Protein AF-0000000073250656 (afdb_homodimer)

Foldseek 3Di:
DDLVQQQVLLVVLVVQLQCQFLVCLVVVNLLSNQVQADQQAWEDEPDCVQGVRDIDGSVVVSVVSNLQSVFWTFNDKAWDDKDADSPQQKIKTKIKTWIAGNRDIDIWIKMKIFHADNSSRHTRYIYIYTDPVVVVVRVVVSVVVVVVVD/DDLVQQQVLLVVLVVQLQCQFLVCLVVVNLLSNQVQADQQAWEDEPPCVLPNGDIDGSVVVSVVSNLVSVFWTFNDKAWDDKDADSPQQKIKTKIKTWIAGNRDIDIWIKMKIFHADNSSRHTRYIYIYTDPVVVVVRVVVSVVVVVVVD

Secondary structure (DSSP, 8-state):
--HHHHHHHHHHHHHHHHHHHHHHHHHT-GGGGGTTEEEEEEEEEESTTTS-S-EEEHHHHHHHHHHHHHHEEEEEEEEEEEEEETTTTEEEEEEEEEEEETTEEEEEEEEEEEEE-TTSSSEEEEEEEE-HHHHHHHHHHHHHHHHH--/--HHHHHHHHHHHHHHHHHHHHHHHHHT-GGGGGTTEEEEEEEEEESTTTS-S-EEEHHHHHHHHHHHHHHEEEEEEEEEEEEEETTTTEEEEEEEEEEEETTEEEEEEEEEEEEE-TTSSSEEEEEEEE-HHHHHHHHHHHHHHHHH--

Nearest PDB structures (foldseek):
  7f0z-assembly1_A  TM=8.375E-01  e=1.179E-09  Aspergillus novofumigatus
  7f11-assembly1_B  TM=8.498E-01  e=2.223E-09  Aspergillus novofumigatus
  7f0y-assembly1_B  TM=7.720E-01  e=9.743E-10  Aspergillus novofumigatus
  7f14-assembly1_B  TM=7.641E-01  e=2.524E-09  Diaporthe longicolla
  7f0o-assembly1_A  TM=7.990E-01  e=5.074E-09  Aspergillus novofumigatus

Radius of gyration: 19.88 Å; Cα contacts (8 Å, |Δi|>4): 618; chains: 2; bounding box: 55×48×36 Å

Organism: Gibberella zeae (strain ATCC MYA-4620 / CBS 123657 / FGSC 9075 / NRRL 31084 / PH-1) (NCBI:txid229533)

Solvent-accessible surface area (backbone atoms only — not comparable to full-atom values): 15022 Å² total; per-residue (Å²): 131,57,69,67,54,28,42,52,28,36,51,52,34,50,54,49,46,60,45,15,47,22,48,14,47,78,65,71,34,55,70,42,62,50,68,37,44,40,91,78,17,36,32,32,39,32,40,49,86,82,32,72,60,49,71,35,42,56,66,61,47,38,55,57,48,42,59,48,51,75,49,28,43,36,70,37,62,46,74,76,44,78,35,54,9,62,90,78,32,28,34,32,37,32,30,45,27,39,35,36,45,83,86,41,80,48,73,48,50,38,36,39,41,38,32,39,42,94,62,18,64,30,30,44,35,38,39,35,40,44,40,47,50,64,49,50,52,51,50,50,53,52,51,52,50,55,55,66,74,92,130,55,69,67,54,28,41,53,27,36,50,52,33,50,53,49,44,58,44,16,47,22,49,14,47,77,66,71,34,54,70,41,64,50,68,40,43,41,91,77,17,36,34,32,42,34,42,48,85,83,38,68,59,51,71,37,43,56,66,60,47,38,56,55,47,41,61,48,51,76,48,28,43,35,72,37,61,47,76,77,46,79,35,54,8,63,91,78,31,30,34,33,38,33,28,45,28,40,32,35,46,80,86,41,78,48,74,47,50,40,35,40,41,38,32,39,44,92,61,17,64,28,30,43,35,39,40,34,39,44,40,45,50,64,50,50,53,52,52,49,52,52,51,52,49,55,55,65,75,92

Structure (mmCIF, N/CA/C/O backbone):
data_AF-0000000073250656-model_v1
#
loop_
_entity.id
_entity.type
_entity.pdbx_description
1 polymer 'Chromosome 4, complete genome'
#
loop_
_atom_site.group_PDB
_atom_site.id
_atom_site.type_symbol
_atom_site.label_atom_id
_atom_site.label_alt_id
_atom_site.label_comp_id
_atom_site.label_asym_id
_atom_site.label_entity_id
_atom_site.label_seq_id
_atom_site.pdbx_PDB_ins_code
_atom_site.Cartn_x
_atom_site.Cartn_y
_atom_site.Cartn_z
_atom_site.occupancy
_atom_site.B_iso_or_equiv
_atom_site.auth_seq_id
_atom_site.auth_comp_id
_atom_site.auth_asym_id
_atom_site.auth_atom_id
_atom_site.pdbx_PDB_model_num
ATOM 1 N N . MET A 1 1 ? 26.688 13.602 -1.074 1 53.44 1 MET A N 1
ATOM 2 C CA . MET A 1 1 ? 26.141 13.195 0.217 1 53.44 1 MET A CA 1
ATOM 3 C C . MET A 1 1 ? 26.188 11.672 0.367 1 53.44 1 MET A C 1
ATOM 5 O O . MET A 1 1 ? 25.953 10.945 -0.598 1 53.44 1 MET A O 1
ATOM 9 N N . SER A 1 2 ? 26.672 11.172 1.43 1 69.06 2 SER A N 1
ATOM 10 C CA . SER A 1 2 ? 26.875 9.734 1.601 1 69.06 2 SER A CA 1
ATOM 11 C C . SER A 1 2 ? 25.547 8.984 1.609 1 69.06 2 SER A C 1
ATOM 13 O O . SER A 1 2 ? 24.5 9.562 1.89 1 69.06 2 SER A O 1
ATOM 15 N N . SER A 1 3 ? 25.547 7.844 1.072 1 71.62 3 SER A N 1
ATOM 16 C CA . SER A 1 3 ? 24.359 6.984 1.049 1 71.62 3 SER A CA 1
ATOM 17 C C . SER A 1 3 ? 23.75 6.848 2.438 1 71.62 3 SER A C 1
ATOM 19 O O . SER A 1 3 ? 22.531 6.781 2.578 1 71.62 3 SER A O 1
ATOM 21 N N . ILE A 1 4 ? 24.562 6.855 3.432 1 71 4 ILE A N 1
ATOM 22 C CA . ILE A 1 4 ? 24.078 6.715 4.801 1 71 4 ILE A CA 1
ATOM 23 C C . ILE A 1 4 ? 23.281 7.953 5.195 1 71 4 ILE A C 1
ATOM 25 O O . ILE A 1 4 ? 22.234 7.84 5.828 1 71 4 ILE A O 1
ATOM 29 N N . ASN A 1 5 ? 23.75 9.039 4.707 1 89.94 5 ASN A N 1
ATOM 30 C CA . ASN A 1 5 ? 23.047 10.281 5.023 1 89.94 5 ASN A CA 1
ATOM 31 C C . ASN A 1 5 ? 21.703 10.359 4.312 1 89.94 5 ASN A C 1
ATOM 33 O O . ASN A 1 5 ? 20.703 10.781 4.902 1 89.94 5 ASN A O 1
ATOM 37 N N . THR A 1 6 ? 21.703 9.75 3.207 1 94.88 6 THR A N 1
ATOM 38 C CA . THR A 1 6 ? 20.469 9.812 2.438 1 94.88 6 THR A CA 1
ATOM 39 C C . THR A 1 6 ? 19.422 8.891 3.043 1 94.88 6 THR A C 1
ATOM 41 O O . THR A 1 6 ? 18.25 9.266 3.152 1 94.88 6 THR A O 1
ATOM 44 N N . LYS A 1 7 ? 19.844 7.703 3.475 1 96.62 7 LYS A N 1
ATOM 45 C CA . LYS A 1 7 ? 18.922 6.77 4.105 1 96.62 7 LYS A CA 1
ATOM 46 C C . LYS A 1 7 ? 18.328 7.363 5.379 1 96.62 7 LYS A C 1
ATOM 48 O O . LYS A 1 7 ? 17.109 7.277 5.602 1 96.62 7 LYS A O 1
ATOM 53 N N . GLN A 1 8 ? 19.125 7.93 6.195 1 97.75 8 GLN A N 1
ATOM 54 C CA . GLN A 1 8 ? 18.672 8.539 7.438 1 97.75 8 GLN A CA 1
ATOM 55 C C . GLN A 1 8 ? 17.719 9.703 7.164 1 97.75 8 GLN A C 1
ATOM 57 O O . GLN A 1 8 ? 16.734 9.875 7.871 1 97.75 8 GLN A O 1
ATOM 62 N N . ASN A 1 9 ? 18.094 10.484 6.176 1 98.44 9 ASN A N 1
ATOM 63 C CA . ASN A 1 9 ? 17.219 11.594 5.801 1 98.44 9 ASN A CA 1
ATOM 64 C C . ASN A 1 9 ? 15.852 11.102 5.336 1 98.44 9 ASN A C 1
ATOM 66 O O . ASN A 1 9 ? 14.82 11.633 5.75 1 98.44 9 ASN A O 1
ATOM 70 N N . ILE A 1 10 ? 15.836 10.07 4.484 1 98.75 10 ILE A N 1
ATOM 71 C CA . ILE A 1 10 ? 14.586 9.523 3.961 1 98.75 10 ILE A CA 1
ATOM 72 C C . ILE A 1 10 ? 13.75 8.969 5.109 1 98.75 10 ILE A C 1
ATOM 74 O O . ILE A 1 10 ? 12.539 9.203 5.172 1 98.75 10 ILE A O 1
ATOM 78 N N . GLU A 1 11 ? 14.406 8.273 5.996 1 98.69 11 GLU A N 1
ATOM 79 C CA . GLU A 1 11 ? 13.688 7.707 7.133 1 98.69 11 GLU A CA 1
ATOM 80 C C . GLU A 1 11 ? 13.07 8.805 7.996 1 98.69 11 GLU A C 1
ATOM 82 O O . GLU A 1 11 ? 11.891 8.742 8.336 1 98.69 11 GLU A O 1
ATOM 87 N N . ALA A 1 12 ? 13.844 9.797 8.344 1 98.75 12 ALA A N 1
ATOM 88 C CA . ALA A 1 12 ? 13.375 10.898 9.18 1 98.75 12 ALA A CA 1
ATOM 89 C C . ALA A 1 12 ? 12.242 11.664 8.5 1 98.75 12 ALA A C 1
ATOM 91 O O . ALA A 1 12 ? 11.242 12.008 9.141 1 98.75 12 ALA A O 1
ATOM 92 N N . THR A 1 13 ? 12.367 11.977 7.211 1 98.88 13 THR A N 1
ATOM 93 C CA . THR A 1 13 ? 11.352 12.703 6.457 1 98.88 13 THR A CA 1
ATOM 94 C C . THR A 1 13 ? 10.062 11.883 6.367 1 98.88 13 THR A C 1
ATOM 96 O O . THR A 1 13 ? 8.969 12.43 6.504 1 98.88 13 THR A O 1
ATOM 99 N N . THR A 1 14 ? 10.172 10.547 6.141 1 98.88 14 THR A N 1
ATOM 100 C CA . THR A 1 14 ? 9.008 9.672 6.082 1 98.88 14 THR A CA 1
ATOM 101 C C . THR A 1 14 ? 8.25 9.688 7.406 1 98.88 14 THR A C 1
ATOM 103 O O . THR A 1 14 ? 7.031 9.891 7.43 1 98.88 14 THR A O 1
ATOM 106 N N . LYS A 1 15 ? 8.992 9.5 8.477 1 98.81 15 LYS A N 1
ATOM 107 C CA . LYS A 1 15 ? 8.359 9.477 9.789 1 98.81 15 LYS A CA 1
ATOM 108 C C . LYS A 1 15 ? 7.75 10.828 10.133 1 98.81 15 LYS A C 1
ATOM 110 O O . LYS A 1 15 ? 6.672 10.898 10.727 1 98.81 15 LYS A O 1
ATOM 115 N N . GLY A 1 16 ? 8.453 11.891 9.742 1 98.81 16 GLY A N 1
ATOM 116 C CA . GLY A 1 16 ? 7.914 13.227 9.914 1 98.81 16 GLY A CA 1
ATOM 117 C C . GLY A 1 16 ? 6.613 13.438 9.164 1 98.81 16 GLY A C 1
ATOM 118 O O . GLY A 1 16 ? 5.684 14.062 9.688 1 98.81 16 GLY A O 1
ATOM 119 N N . TYR A 1 17 ? 6.531 12.977 7.965 1 98.81 17 TYR A N 1
ATOM 120 C CA . TYR A 1 17 ? 5.328 13.102 7.152 1 98.81 17 TYR A CA 1
ATOM 121 C C . TYR A 1 17 ? 4.164 12.344 7.781 1 98.81 17 TYR A C 1
ATOM 123 O O . TYR A 1 17 ? 3.07 12.891 7.93 1 98.81 17 TYR A O 1
ATOM 131 N N . VAL A 1 18 ? 4.402 11.117 8.18 1 98.69 18 VAL A N 1
ATOM 132 C CA . VAL A 1 18 ? 3.342 10.297 8.75 1 98.69 18 VAL A CA 1
ATOM 133 C C . VAL A 1 18 ? 2.812 10.953 10.023 1 98.69 18 VAL A C 1
ATOM 135 O O . VAL A 1 18 ? 1.604 10.969 10.266 1 98.69 18 VAL A O 1
ATOM 138 N N . SER A 1 19 ? 3.693 11.555 10.82 1 98.38 19 SER A N 1
ATOM 139 C CA . SER A 1 19 ? 3.27 12.156 12.078 1 98.38 19 SER A CA 1
ATOM 140 C C . SER A 1 19 ? 2.596 13.508 11.844 1 98.38 19 SER A C 1
ATOM 142 O O . SER A 1 19 ? 1.956 14.047 12.742 1 98.38 19 SER A O 1
ATOM 144 N N . SER A 1 20 ? 2.775 14.07 10.656 1 98.56 20 SER A N 1
ATOM 145 C CA . SER A 1 20 ? 2.287 15.422 10.383 1 98.56 20 SER A CA 1
ATOM 146 C C . SER A 1 20 ? 0.771 15.5 10.531 1 98.56 20 SER A C 1
ATOM 148 O O . SER A 1 20 ? 0.232 16.531 10.93 1 98.56 20 SER A O 1
ATOM 150 N N . PHE A 1 21 ? 0.083 14.469 10.219 1 98 21 PHE A N 1
ATOM 151 C CA . PHE A 1 21 ? -1.373 14.461 10.273 1 98 21 PHE A CA 1
ATOM 152 C C . PHE A 1 21 ? -1.858 14.617 11.711 1 98 21 PHE A C 1
ATOM 154 O O . PHE A 1 21 ? -2.771 15.398 11.984 1 98 21 PHE A O 1
ATOM 161 N N . ALA A 1 22 ? -1.268 13.82 12.578 1 98.06 22 ALA A N 1
ATOM 162 C CA . ALA A 1 22 ? -1.63 13.93 13.984 1 98.06 22 ALA A CA 1
ATOM 163 C C . ALA A 1 22 ? -1.22 15.289 14.555 1 98.06 22 ALA A C 1
ATOM 165 O O . ALA A 1 22 ? -1.947 15.875 15.359 1 98.06 22 ALA A O 1
ATOM 166 N N . ASP A 1 23 ? -0.053 15.766 14.18 1 98.38 23 ASP A N 1
ATOM 167 C CA . ASP A 1 23 ? 0.409 17.078 14.625 1 98.38 23 ASP A CA 1
ATOM 168 C C . ASP A 1 23 ? -0.553 18.172 14.18 1 98.38 23 ASP A C 1
ATOM 170 O O . ASP A 1 23 ? -0.854 19.094 14.953 1 98.38 23 ASP A O 1
ATOM 174 N N . ALA A 1 24 ? -0.95 18.125 12.93 1 98.19 24 ALA A N 1
ATOM 175 C CA . ALA A 1 24 ? -1.873 19.125 12.398 1 98.19 24 ALA A CA 1
ATOM 176 C C . ALA A 1 24 ? -3.152 19.188 13.227 1 98.19 24 ALA A C 1
ATOM 178 O O . ALA A 1 24 ? -3.658 20.266 13.523 1 98.19 24 ALA A O 1
ATOM 179 N N . LYS A 1 25 ? -3.682 18.047 13.531 1 96.94 25 LYS A N 1
ATOM 180 C CA . LYS A 1 25 ? -4.875 18 14.375 1 96.94 25 LYS A CA 1
ATOM 181 C C . LYS A 1 25 ? -4.594 18.562 15.758 1 96.94 25 LYS A C 1
ATOM 183 O O . LYS A 1 25 ? -5.34 19.422 16.25 1 96.94 25 LYS A O 1
ATOM 188 N N . ALA A 1 26 ? -3.551 18.125 16.438 1 97.38 26 ALA A N 1
ATOM 189 C CA . ALA A 1 26 ? -3.203 18.516 17.797 1 97.38 26 ALA A CA 1
ATOM 190 C C . ALA A 1 26 ? -2.992 20.031 17.891 1 97.38 26 ALA A C 1
ATOM 192 O O . ALA A 1 26 ? -3.373 20.656 18.891 1 97.38 26 ALA A O 1
ATOM 193 N N . GLU A 1 27 ? -2.469 20.609 16.844 1 97.69 27 GLU A N 1
ATOM 194 C CA . GLU A 1 27 ? -2.139 22.031 16.859 1 97.69 27 GLU A CA 1
ATOM 195 C C . GLU A 1 27 ? -3.209 22.844 16.141 1 97.69 27 GLU A C 1
ATOM 197 O O . GLU A 1 27 ? -3.121 24.078 16.078 1 97.69 27 GLU A O 1
ATOM 202 N N . ASN A 1 28 ? -4.152 22.172 15.586 1 95.75 28 ASN A N 1
ATOM 203 C CA . ASN A 1 28 ? -5.168 22.812 14.766 1 95.75 28 ASN A CA 1
ATOM 204 C C . ASN A 1 28 ? -4.543 23.703 13.68 1 95.75 28 ASN A C 1
ATOM 206 O O . ASN A 1 28 ? -4.902 24.859 13.547 1 95.75 28 ASN A O 1
ATOM 210 N N . ASN A 1 29 ? -3.574 23.172 13.023 1 97.81 29 ASN A N 1
ATOM 211 C CA . ASN A 1 29 ? -2.805 23.859 11.992 1 97.81 29 ASN A CA 1
ATOM 212 C C . ASN A 1 29 ? -2.678 23.016 10.734 1 97.81 29 ASN A C 1
ATOM 214 O O . ASN A 1 29 ? -1.744 22.219 10.602 1 97.81 29 ASN A O 1
ATOM 218 N N . PRO A 1 30 ? -3.557 23.219 9.758 1 97.12 30 PRO A N 1
ATOM 219 C CA . PRO A 1 30 ? -3.584 22.375 8.562 1 97.12 30 PRO A CA 1
ATOM 220 C C . PRO A 1 30 ? -2.32 22.5 7.719 1 97.12 30 PRO A C 1
ATOM 222 O O . PRO A 1 30 ? -2.025 21.625 6.898 1 97.12 30 PRO A O 1
ATOM 225 N N . GLN A 1 31 ? -1.522 23.516 7.84 1 97.44 31 GLN A N 1
ATOM 226 C CA . GLN A 1 31 ? -0.316 23.703 7.043 1 97.44 31 GLN A CA 1
ATOM 227 C C . GLN A 1 31 ? 0.727 22.641 7.348 1 97.44 31 GLN A C 1
ATOM 229 O O . GLN A 1 31 ? 1.609 22.375 6.531 1 97.44 31 GLN A O 1
ATOM 234 N N . LEU A 1 32 ? 0.664 22 8.477 1 98.44 32 LEU A N 1
ATOM 235 C CA . LEU A 1 32 ? 1.661 21.047 8.93 1 98.44 32 LEU A CA 1
ATOM 236 C C . LEU A 1 32 ? 1.638 19.781 8.062 1 98.44 32 LEU A C 1
ATOM 238 O O . LEU A 1 32 ? 2.629 19.047 8 1 98.44 32 LEU A O 1
ATOM 242 N N . VAL A 1 33 ? 0.539 19.516 7.352 1 97.5 33 VAL A N 1
ATOM 243 C CA . VAL A 1 33 ? 0.432 18.297 6.574 1 97.5 33 VAL A CA 1
ATOM 244 C C . VAL A 1 33 ? 1.417 18.328 5.406 1 97.5 33 VAL A C 1
ATOM 246 O O . VAL A 1 33 ? 1.732 17.297 4.816 1 97.5 33 VAL A O 1
ATOM 249 N N . ASN A 1 34 ? 1.882 19.547 5.062 1 98.25 34 ASN A N 1
ATOM 250 C CA . ASN A 1 34 ? 2.801 19.719 3.943 1 98.25 34 ASN A CA 1
ATOM 251 C C . ASN A 1 34 ? 4.219 20.016 4.422 1 98.25 34 ASN A C 1
ATOM 253 O O . ASN A 1 34 ? 5.082 20.375 3.623 1 98.25 34 ASN A O 1
ATOM 257 N N . ARG A 1 35 ? 4.523 19.859 5.625 1 98.62 35 ARG A N 1
ATOM 258 C CA . ARG A 1 35 ? 5.789 20.297 6.199 1 98.62 35 ARG A CA 1
ATOM 259 C C . ARG A 1 35 ? 6.965 19.547 5.582 1 98.62 35 ARG A C 1
ATOM 261 O O . ARG A 1 35 ? 8.07 20.078 5.496 1 98.62 35 ARG A O 1
ATOM 268 N N . ASN A 1 36 ? 6.738 18.391 5.125 1 98.88 36 ASN A N 1
ATOM 269 C CA . ASN A 1 36 ? 7.84 17.578 4.621 1 98.88 36 ASN A CA 1
ATOM 270 C C . ASN A 1 36 ? 7.824 17.5 3.098 1 98.88 36 ASN A C 1
ATOM 272 O O . ASN A 1 36 ? 8.602 16.75 2.502 1 98.88 36 ASN A O 1
ATOM 276 N N . THR A 1 37 ? 6.969 18.25 2.461 1 98.81 37 THR A N 1
ATOM 277 C CA . THR A 1 37 ? 6.859 18.203 1.006 1 98.81 37 THR A CA 1
ATOM 278 C C . THR A 1 37 ? 7.621 19.359 0.37 1 98.81 37 THR A C 1
ATOM 280 O O . THR A 1 37 ? 7.797 20.422 0.99 1 98.81 37 THR A O 1
ATOM 283 N N . SER A 1 38 ? 8.188 19.125 -0.811 1 98.69 38 SER A N 1
ATOM 284 C CA . SER A 1 38 ? 8.688 20.234 -1.624 1 98.69 38 SER A CA 1
ATOM 285 C C . SER A 1 38 ? 7.543 21.094 -2.154 1 98.69 38 SER A C 1
ATOM 287 O O . SER A 1 38 ? 6.395 20.641 -2.201 1 98.69 38 SER A O 1
ATOM 289 N N . PRO A 1 39 ? 7.812 22.312 -2.592 1 97.69 39 PRO A N 1
ATOM 290 C CA . PRO A 1 39 ? 6.758 23.188 -3.109 1 97.69 39 PRO A CA 1
ATOM 291 C C . PRO A 1 39 ? 6.055 22.609 -4.336 1 97.69 39 PRO A C 1
ATOM 293 O O . PRO A 1 39 ? 4.883 22.906 -4.578 1 97.69 39 PRO A O 1
ATOM 296 N N . GLU A 1 40 ? 6.723 21.734 -5.055 1 96.31 40 GLU A N 1
ATOM 297 C CA . GLU A 1 40 ? 6.176 21.219 -6.309 1 96.31 40 GLU A CA 1
ATOM 298 C C . GLU A 1 40 ? 5.598 19.812 -6.125 1 96.31 40 GLU A C 1
ATOM 300 O O . GLU A 1 40 ? 5.262 19.141 -7.102 1 96.31 40 GLU A O 1
ATOM 305 N N . CYS A 1 41 ? 5.551 19.422 -4.934 1 98.19 41 CYS A N 1
ATOM 306 C CA . CYS A 1 41 ? 5.102 18.062 -4.664 1 98.19 41 CYS A CA 1
ATOM 307 C C . CYS A 1 41 ? 3.689 17.844 -5.188 1 98.19 41 CYS A C 1
ATOM 309 O O . CYS A 1 41 ? 2.814 18.688 -5.008 1 98.19 41 CYS A O 1
ATOM 311 N N . LEU A 1 42 ? 3.496 16.656 -5.848 1 96.5 42 LEU A N 1
ATOM 312 C CA . LEU A 1 42 ? 2.18 16.219 -6.293 1 96.5 42 LEU A CA 1
ATOM 313 C C . LEU A 1 42 ? 1.761 14.945 -5.566 1 96.5 42 LEU A C 1
ATOM 315 O O . LEU A 1 42 ? 2.59 14.07 -5.312 1 96.5 42 LEU A O 1
ATOM 319 N N . ARG A 1 43 ? 0.498 14.906 -5.277 1 95.56 43 ARG A N 1
ATOM 320 C CA . ARG A 1 43 ? -0.08 13.781 -4.551 1 95.56 43 ARG A CA 1
ATOM 321 C C . ARG A 1 43 ? -1.195 13.125 -5.359 1 95.56 43 ARG A C 1
ATOM 323 O O . ARG A 1 43 ? -1.991 13.812 -6 1 95.56 43 ARG A O 1
ATOM 330 N N . SER A 1 44 ? -1.176 11.867 -5.387 1 92.75 44 SER A N 1
ATOM 331 C CA . SER A 1 44 ? -2.285 11.094 -5.938 1 92.75 44 SER A CA 1
ATOM 332 C C . SER A 1 44 ? -2.801 10.07 -4.934 1 92.75 44 SER A C 1
ATOM 334 O O . SER A 1 44 ? -2.107 9.734 -3.971 1 92.75 44 SER A O 1
ATOM 336 N N . MET A 1 45 ? -4.062 9.695 -5.145 1 91 45 MET A N 1
ATOM 337 C CA . MET A 1 45 ? -4.691 8.758 -4.215 1 91 45 MET A CA 1
ATOM 338 C C . MET A 1 45 ? -5.07 7.461 -4.922 1 91 45 MET A C 1
ATOM 340 O O . MET A 1 45 ? -5.5 7.477 -6.078 1 91 45 MET A O 1
ATOM 344 N N . LEU A 1 46 ? -4.863 6.43 -4.184 1 91.06 46 LEU A N 1
ATOM 345 C CA . LEU A 1 46 ? -5.398 5.117 -4.531 1 91.06 46 LEU A CA 1
ATOM 346 C C . LEU A 1 46 ? -6.445 4.672 -3.518 1 91.06 46 LEU A C 1
ATOM 348 O O . LEU A 1 46 ? -6.379 5.047 -2.346 1 91.06 46 LEU A O 1
ATOM 352 N N . PRO A 1 47 ? -7.469 3.83 -3.943 1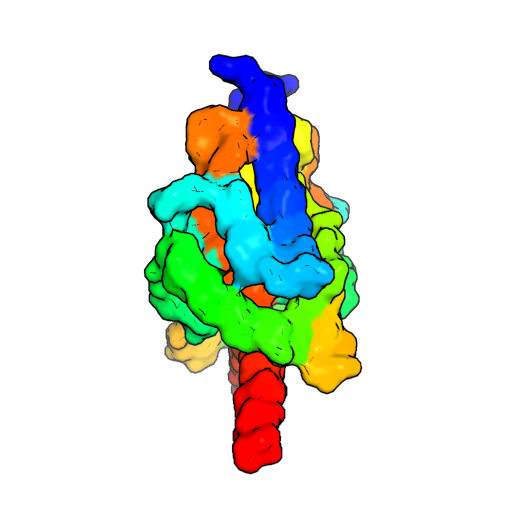 89.25 47 PRO A N 1
ATOM 353 C CA . PRO A 1 47 ? -7.672 3.318 -5.301 1 89.25 47 PRO A CA 1
ATOM 354 C C . PRO A 1 47 ? -8.18 4.391 -6.266 1 89.25 47 PRO A C 1
ATOM 356 O O . PRO A 1 47 ? -8.641 5.445 -5.832 1 89.25 47 PRO A O 1
ATOM 359 N N . SER A 1 48 ? -8.07 4.16 -7.496 1 79.31 48 SER A N 1
ATOM 360 C CA . SER A 1 48 ? -8.383 5.137 -8.539 1 79.31 48 SER A CA 1
ATOM 361 C C . SER A 1 48 ? -9.852 5.566 -8.469 1 79.31 48 SER A C 1
ATOM 363 O O . SER A 1 48 ? -10.195 6.672 -8.891 1 79.31 48 SER A O 1
ATOM 365 N N . ILE A 1 49 ? -10.711 4.75 -7.863 1 67.38 49 ILE A N 1
ATOM 366 C CA . ILE A 1 49 ? -12.125 5.066 -7.762 1 67.38 49 ILE A CA 1
ATOM 367 C C . ILE A 1 49 ? -12.328 6.227 -6.785 1 67.38 49 ILE A C 1
ATOM 369 O O . ILE A 1 49 ? -13.328 6.945 -6.867 1 67.38 49 ILE A O 1
ATOM 373 N N . LEU A 1 50 ? -11.641 6.316 -5.52 1 60.84 50 LEU A N 1
ATOM 374 C CA . LEU A 1 50 ? -11.773 7.383 -4.535 1 60.84 50 LEU A CA 1
ATOM 375 C C . LEU A 1 50 ? -11.172 8.68 -5.055 1 60.84 50 LEU A C 1
ATOM 377 O O . LEU A 1 50 ? -11.492 9.766 -4.559 1 60.84 50 LEU A O 1
ATOM 381 N N . GLY A 1 51 ? -10.297 8.695 -5.859 1 56.62 51 GLY A N 1
ATOM 382 C CA . GLY A 1 51 ? -9.633 9.906 -6.316 1 56.62 51 GLY A CA 1
ATOM 383 C C . GLY A 1 51 ? -9.219 9.844 -7.773 1 56.62 51 GLY A C 1
ATOM 384 O O . GLY A 1 51 ? -8.266 9.148 -8.125 1 56.62 51 GLY A O 1
ATOM 385 N N . GLY A 1 52 ? -9.961 9.422 -8.641 1 48.41 52 GLY A N 1
ATOM 386 C CA . GLY A 1 52 ? -9.883 9.312 -10.086 1 48.41 52 GLY A CA 1
ATOM 387 C C . GLY A 1 52 ? -8.484 9.516 -10.633 1 48.41 52 GLY A C 1
ATOM 388 O O . GLY A 1 52 ? -8.305 10.086 -11.711 1 48.41 52 GLY A O 1
ATOM 389 N N . GLY A 1 53 ? -7.543 9.266 -9.805 1 52.28 53 GLY A N 1
ATOM 390 C CA . GLY A 1 53 ? -6.309 9.5 -10.539 1 52.28 53 GLY A CA 1
ATOM 391 C C . GLY A 1 53 ? -5.812 10.93 -10.438 1 52.28 53 GLY A C 1
ATOM 392 O O . GLY A 1 53 ? -4.801 11.281 -11.047 1 52.28 53 GLY A O 1
ATOM 393 N N . GLY A 1 54 ? -6.637 11.711 -9.719 1 63.69 54 GLY A N 1
ATOM 394 C CA . GLY A 1 54 ? -6.215 13.094 -9.852 1 63.69 54 GLY A CA 1
ATOM 395 C C . GLY A 1 54 ? -5.016 13.438 -8.984 1 63.69 54 GLY A C 1
ATOM 396 O O . GLY A 1 54 ? -4.805 12.828 -7.938 1 63.69 54 GLY A O 1
ATOM 397 N N . THR A 1 55 ? -4.188 14.078 -9.508 1 85 55 THR A N 1
ATOM 398 C CA . THR A 1 55 ? -3 14.641 -8.883 1 85 55 THR A CA 1
ATOM 399 C C . THR A 1 55 ? -3.295 16.031 -8.312 1 85 55 THR A C 1
ATOM 401 O O . THR A 1 55 ? -4.008 16.812 -8.938 1 85 55 THR A O 1
ATOM 404 N N . MET A 1 56 ? -2.91 16.188 -7.008 1 92.5 56 MET A N 1
ATOM 405 C CA . MET A 1 56 ? -3.084 17.469 -6.328 1 92.5 56 MET A CA 1
ATOM 406 C C . MET A 1 56 ? -1.743 18.031 -5.867 1 92.5 56 MET A C 1
ATOM 408 O O . MET A 1 56 ? -0.882 17.281 -5.398 1 92.5 56 MET A O 1
ATOM 412 N N . ASN A 1 57 ? -1.702 19.375 -5.965 1 96.38 57 ASN A N 1
ATOM 413 C CA . ASN A 1 57 ? -0.53 20.016 -5.375 1 96.38 57 ASN A CA 1
ATOM 414 C C . ASN A 1 57 ? -0.74 20.312 -3.893 1 96.38 57 ASN A C 1
ATOM 416 O O . ASN A 1 57 ? -1.808 20.031 -3.344 1 96.38 57 ASN A O 1
ATOM 420 N N . ASN A 1 58 ? 0.249 20.875 -3.281 1 97.5 58 ASN A N 1
ATOM 421 C CA . ASN A 1 58 ? 0.23 21.125 -1.843 1 97.5 58 ASN A CA 1
ATOM 422 C C . ASN A 1 58 ? -0.94 22.016 -1.445 1 97.5 58 ASN A C 1
ATOM 424 O O . ASN A 1 58 ? -1.639 21.734 -0.469 1 97.5 58 ASN A O 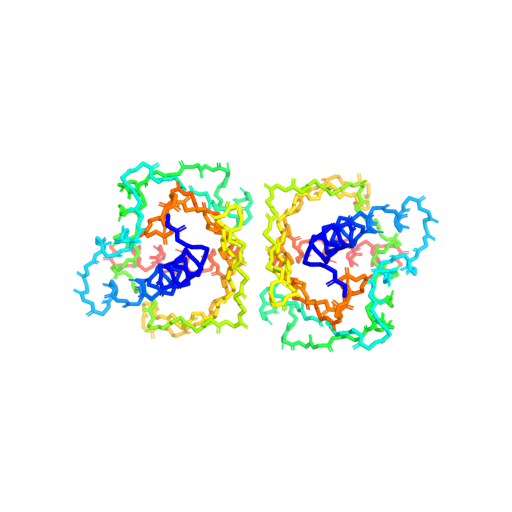1
ATOM 428 N N . GLU A 1 59 ? -1.186 23.047 -2.135 1 96.62 59 GLU A N 1
ATOM 429 C CA . GLU A 1 59 ? -2.232 24 -1.808 1 96.62 59 GLU A CA 1
ATOM 430 C C . GLU A 1 59 ? -3.615 23.359 -1.865 1 96.62 59 GLU A C 1
ATOM 432 O O . GLU A 1 59 ? -4.434 23.547 -0.965 1 96.62 59 GLU A O 1
ATOM 437 N N . ALA A 1 60 ? -3.834 22.719 -2.951 1 93.88 60 ALA A N 1
ATOM 438 C CA . ALA A 1 60 ? -5.125 22.047 -3.115 1 93.88 60 ALA A CA 1
ATOM 439 C C . ALA A 1 60 ? -5.367 21.047 -1.997 1 93.88 60 ALA A C 1
ATOM 441 O O . ALA A 1 60 ? -6.473 20.969 -1.452 1 93.88 60 ALA A O 1
ATOM 442 N N . TYR A 1 61 ? -4.391 20.266 -1.611 1 94.88 61 TYR A N 1
ATOM 443 C CA . TYR A 1 61 ? -4.52 19.281 -0.541 1 94.88 61 TYR A CA 1
ATOM 444 C C . TYR A 1 61 ? -4.812 19.969 0.792 1 94.88 61 TYR A C 1
ATOM 446 O O . TYR A 1 61 ? -5.633 19.484 1.576 1 94.88 61 TYR A O 1
ATOM 454 N N . GLU A 1 62 ? -4.113 21.031 1.003 1 95.62 62 GLU A N 1
ATOM 455 C CA . GLU A 1 62 ? -4.309 21.75 2.254 1 95.62 62 GLU A CA 1
ATOM 456 C C . GLU A 1 62 ? -5.75 22.234 2.396 1 95.62 62 GLU A C 1
ATOM 458 O O . GLU A 1 62 ? -6.316 22.203 3.492 1 95.62 62 GLU A O 1
ATOM 463 N N . VAL A 1 63 ? -6.359 22.625 1.336 1 92.94 63 VAL A N 1
ATOM 464 C CA . VAL A 1 63 ? -7.742 23.094 1.356 1 92.94 63 VAL A CA 1
ATOM 465 C C . VAL A 1 63 ? -8.672 21.953 1.769 1 92.94 63 VAL A C 1
ATOM 467 O O . VAL A 1 63 ? -9.508 22.125 2.656 1 92.94 63 VAL A O 1
ATOM 470 N N . ILE A 1 64 ? -8.516 20.859 1.184 1 89.19 64 ILE A N 1
ATOM 471 C CA . ILE A 1 64 ? -9.344 19.688 1.476 1 89.19 64 ILE A CA 1
ATOM 472 C C . ILE A 1 64 ? -9.117 19.25 2.918 1 89.19 64 ILE A C 1
ATOM 474 O O . ILE A 1 64 ? -10.07 18.953 3.643 1 89.19 64 ILE A O 1
ATOM 478 N N . PHE A 1 65 ? -7.898 19.219 3.303 1 92.88 65 PHE A N 1
ATOM 479 C CA . PHE A 1 65 ? -7.52 18.797 4.641 1 92.88 65 PHE A CA 1
ATOM 480 C C . PHE A 1 65 ? -8.094 19.734 5.699 1 92.88 65 PHE A C 1
ATOM 482 O O . PHE A 1 65 ? -8.539 19.281 6.758 1 92.88 65 PHE A O 1
ATOM 489 N N . THR A 1 66 ? -8.055 20.969 5.402 1 93.81 66 THR A N 1
ATOM 490 C CA . THR A 1 66 ? -8.602 21.969 6.32 1 93.81 66 THR A CA 1
ATOM 491 C C . THR A 1 66 ? -10.07 21.703 6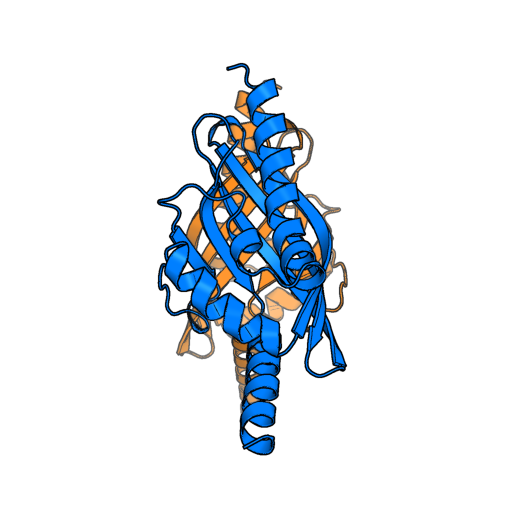.602 1 93.81 66 THR A C 1
ATOM 493 O O . THR A 1 66 ? -10.508 21.766 7.754 1 93.81 66 THR A O 1
ATOM 496 N N . LYS A 1 67 ? -10.789 21.438 5.633 1 88.19 67 LYS A N 1
ATOM 497 C CA . LYS A 1 67 ? -12.211 21.125 5.805 1 88.19 67 LYS A CA 1
ATOM 498 C C . LYS A 1 67 ? -12.391 19.875 6.656 1 88.19 67 LYS A C 1
ATOM 500 O O . LYS A 1 67 ? -13.25 19.828 7.543 1 88.19 67 LYS A O 1
ATOM 505 N N . GLY A 1 68 ? -11.57 18.859 6.395 1 88.75 68 GLY A N 1
ATOM 506 C CA . GLY A 1 68 ? -11.633 17.641 7.18 1 88.75 68 GLY A CA 1
ATOM 507 C C . GLY A 1 68 ? -11.281 17.844 8.641 1 88.75 68 GLY A C 1
ATOM 508 O O . GLY A 1 68 ? -11.875 17.219 9.523 1 88.75 68 GLY A O 1
ATOM 509 N N . LEU A 1 69 ? -10.391 18.719 8.883 1 91.88 69 LEU A N 1
ATOM 510 C CA . LEU A 1 69 ? -9.898 18.969 10.227 1 91.88 69 LEU A CA 1
ATOM 511 C C . LEU A 1 69 ? -10.992 19.547 11.109 1 91.88 69 LEU A C 1
ATOM 513 O O . LEU A 1 69 ? -10.969 19.375 12.336 1 91.88 69 LEU A O 1
ATOM 517 N N . GLN A 1 70 ? -11.945 20.188 10.547 1 89.56 70 GLN A N 1
ATOM 518 C CA . GLN A 1 70 ? -13.062 20.75 11.289 1 89.56 70 GLN A CA 1
ATOM 519 C C . GLN A 1 70 ? -13.977 19.656 11.836 1 89.56 70 GLN A C 1
ATOM 521 O O . GLN A 1 70 ? -14.617 19.828 12.867 1 89.56 70 GLN A O 1
ATOM 526 N N . ALA A 1 71 ? -13.992 18.594 11.164 1 88.81 71 ALA A N 1
ATOM 527 C CA . ALA A 1 71 ? -14.867 17.484 11.547 1 88.81 71 ALA A CA 1
ATOM 528 C C . ALA A 1 71 ? -14.141 16.516 12.477 1 88.81 71 ALA A C 1
ATOM 530 O O . ALA A 1 71 ? -14.773 15.734 13.18 1 88.81 71 ALA A O 1
ATOM 531 N N . GLY A 1 72 ? -12.844 16.516 12.484 1 93 72 GLY A N 1
ATOM 532 C CA . GLY A 1 72 ? -12.016 15.602 13.25 1 93 72 GLY A CA 1
ATOM 533 C C . GLY A 1 72 ? -10.617 15.445 12.68 1 93 72 GLY A C 1
ATOM 534 O O . GLY A 1 72 ? -10.023 16.406 12.211 1 93 72 GLY A O 1
ATOM 535 N N . GLY A 1 73 ? -10.078 14.258 12.922 1 93.62 73 GLY A N 1
ATOM 536 C CA . GLY A 1 73 ? -8.75 14.023 12.383 1 93.62 73 GLY A CA 1
ATOM 537 C C . GLY A 1 73 ? -8.023 12.867 13.047 1 93.62 73 GLY A C 1
ATOM 538 O O . GLY A 1 73 ? -8.633 12.102 13.797 1 93.62 73 GLY A O 1
ATOM 539 N N . MET A 1 74 ? -6.727 12.766 12.664 1 96.25 74 MET A N 1
ATOM 540 C CA . MET A 1 74 ? -5.859 11.695 13.148 1 96.25 74 MET A CA 1
ATOM 541 C C . MET A 1 74 ? -5.293 12.039 14.523 1 96.25 74 MET A C 1
ATOM 543 O O . MET A 1 74 ? -4.723 13.117 14.719 1 96.25 74 MET A O 1
ATOM 547 N N . GLU A 1 75 ? -5.484 11.07 15.445 1 97.44 75 GLU A N 1
ATOM 548 C CA . GLU A 1 75 ? -4.902 11.25 16.766 1 97.44 75 GLU A CA 1
ATOM 549 C C . GLU A 1 75 ? -3.482 10.695 16.828 1 97.44 75 GLU A C 1
ATOM 551 O O . GLU A 1 75 ? -2.637 11.219 17.562 1 97.44 75 GLU A O 1
ATOM 556 N N . SER A 1 76 ? -3.354 9.625 16.109 1 97.44 76 SER A N 1
ATOM 557 C CA . SER A 1 76 ? -2.049 8.984 16 1 97.44 76 SER A CA 1
ATOM 558 C C . SER A 1 76 ? -1.943 8.133 14.742 1 97.44 76 SER A C 1
ATOM 560 O O . SER A 1 76 ? -2.961 7.766 14.148 1 97.44 76 SER A O 1
ATOM 562 N N . ALA A 1 77 ? -0.753 7.961 14.312 1 96.5 77 ALA A N 1
ATOM 563 C CA . ALA A 1 77 ? -0.436 7.02 13.242 1 96.5 77 ALA A CA 1
ATOM 564 C C . ALA A 1 77 ? 0.732 6.117 13.633 1 96.5 77 ALA A C 1
ATOM 566 O O . ALA A 1 77 ? 1.839 6.598 13.883 1 96.5 77 ALA A O 1
ATOM 567 N N . ASN A 1 78 ? 0.463 4.883 13.688 1 97 78 ASN A N 1
ATOM 568 C CA . ASN A 1 78 ? 1.496 3.91 14.031 1 97 78 ASN A CA 1
ATOM 569 C C . ASN A 1 78 ? 2.021 3.189 12.789 1 97 78 ASN A C 1
ATOM 571 O O . ASN A 1 78 ? 1.281 2.457 12.133 1 97 78 ASN A O 1
ATOM 575 N N . ILE A 1 79 ? 3.316 3.375 12.531 1 98.19 79 ILE A N 1
ATOM 576 C CA . ILE A 1 79 ? 3.943 2.74 11.383 1 98.19 79 ILE A CA 1
ATOM 577 C C . ILE A 1 79 ? 4.098 1.243 11.633 1 98.19 79 ILE A C 1
ATOM 579 O O . ILE A 1 79 ? 4.613 0.836 12.68 1 98.19 79 ILE A O 1
ATOM 583 N N . THR A 1 80 ? 3.684 0.417 10.711 1 96.62 80 THR A N 1
ATOM 584 C CA . THR A 1 80 ? 3.74 -1.029 10.883 1 96.62 80 THR A CA 1
ATOM 585 C C . THR A 1 80 ? 4.754 -1.65 9.93 1 96.62 80 THR A C 1
ATOM 587 O O . THR A 1 80 ? 5.184 -2.791 10.125 1 96.62 80 THR A O 1
ATOM 590 N N . ASP A 1 81 ? 5.074 -1.02 8.875 1 97.88 81 ASP A N 1
ATOM 591 C CA . ASP A 1 81 ? 6.086 -1.463 7.918 1 97.88 81 ASP A CA 1
ATOM 592 C C . ASP A 1 81 ? 6.73 -0.274 7.211 1 97.88 81 ASP A C 1
ATOM 594 O O . ASP A 1 81 ? 6.051 0.703 6.883 1 97.88 81 ASP A O 1
ATOM 598 N N . LEU A 1 82 ? 8.031 -0.293 7.023 1 98.75 82 LEU A N 1
ATOM 599 C CA . LEU A 1 82 ? 8.781 0.764 6.355 1 98.75 82 LEU A CA 1
ATOM 600 C C . LEU A 1 82 ? 9.828 0.175 5.418 1 98.75 82 LEU A C 1
ATOM 602 O O . LEU A 1 82 ? 10.625 -0.681 5.824 1 98.75 82 LEU A O 1
ATOM 606 N N . VAL A 1 83 ? 9.766 0.544 4.156 1 98.88 83 VAL A N 1
ATOM 607 C CA . VAL A 1 83 ? 10.703 0.156 3.105 1 98.88 83 VAL A CA 1
ATOM 608 C C . VAL A 1 83 ? 11.422 1.392 2.572 1 98.88 83 VAL A C 1
ATOM 610 O O . VAL A 1 83 ? 10.781 2.373 2.186 1 98.88 83 VAL A O 1
ATOM 613 N N . ILE A 1 84 ? 12.758 1.35 2.562 1 98.81 84 ILE A N 1
ATOM 614 C CA . ILE A 1 84 ? 13.531 2.508 2.123 1 98.81 84 ILE A CA 1
ATOM 615 C C . ILE A 1 84 ? 14.461 2.107 0.979 1 98.81 84 ILE A C 1
ATOM 617 O O . ILE A 1 84 ? 15.336 1.259 1.152 1 98.81 84 ILE A O 1
ATOM 621 N N . ASP A 1 85 ? 14.273 2.703 -0.16 1 98.44 85 ASP A N 1
ATOM 622 C CA . ASP A 1 85 ? 15.109 2.545 -1.35 1 98.44 85 ASP A CA 1
ATOM 623 C C . ASP A 1 85 ? 16.062 3.729 -1.516 1 98.44 85 ASP A C 1
ATOM 625 O O . ASP A 1 85 ? 15.711 4.723 -2.156 1 98.44 85 ASP A O 1
ATOM 629 N N . VAL A 1 86 ? 17.234 3.576 -1.032 1 96.94 86 VAL A N 1
ATOM 630 C CA . VAL A 1 86 ? 18.188 4.684 -0.988 1 96.94 86 VAL A CA 1
ATOM 631 C C . VAL A 1 86 ? 18.594 5.074 -2.406 1 96.94 86 VAL A C 1
ATOM 633 O O . VAL A 1 86 ? 18.625 6.258 -2.75 1 96.94 86 VAL A O 1
ATOM 636 N N . ASP A 1 87 ? 18.812 4.09 -3.234 1 95.19 87 ASP A N 1
ATOM 637 C CA . ASP A 1 87 ? 19.281 4.344 -4.59 1 95.19 87 ASP A CA 1
ATOM 638 C C . ASP A 1 87 ? 18.25 5.121 -5.402 1 95.19 87 ASP A C 1
ATOM 640 O O . ASP A 1 87 ? 18.594 6.07 -6.109 1 95.19 87 ASP A O 1
ATOM 644 N N . ALA A 1 88 ? 17.031 4.746 -5.258 1 97.56 88 ALA A N 1
ATOM 645 C CA . ALA A 1 88 ? 15.984 5.387 -6.051 1 97.56 88 ALA A CA 1
ATOM 646 C C . ALA A 1 88 ? 15.398 6.59 -5.316 1 97.56 88 ALA A C 1
ATOM 648 O O . ALA A 1 88 ? 14.562 7.309 -5.863 1 97.56 88 ALA A O 1
ATOM 649 N N . ARG A 1 89 ? 15.75 6.797 -4.055 1 98.19 89 ARG A N 1
ATOM 650 C CA . ARG A 1 89 ? 15.234 7.863 -3.203 1 98.19 89 ARG A CA 1
ATOM 651 C C . ARG A 1 89 ? 13.719 7.762 -3.057 1 98.19 89 ARG A C 1
ATOM 653 O O . ARG A 1 89 ? 13 8.727 -3.332 1 98.19 89 ARG A O 1
ATOM 660 N N . LYS A 1 90 ? 13.328 6.648 -2.643 1 98.81 90 LYS A N 1
ATOM 661 C CA . LYS A 1 90 ? 11.922 6.352 -2.396 1 98.81 90 LYS A CA 1
ATOM 662 C C . LYS A 1 90 ? 11.734 5.676 -1.044 1 98.81 90 LYS A C 1
ATOM 664 O O . LYS A 1 90 ? 12.672 5.09 -0.499 1 98.81 90 LYS A O 1
ATOM 669 N N . ALA A 1 91 ? 10.547 5.75 -0.521 1 98.94 91 ALA A N 1
ATOM 670 C CA . ALA A 1 91 ? 10.109 4.965 0.631 1 98.94 91 ALA A CA 1
ATOM 671 C C . ALA A 1 91 ? 8.656 4.531 0.481 1 98.94 91 ALA A C 1
ATOM 673 O O . ALA A 1 91 ? 7.883 5.168 -0.241 1 98.94 91 ALA A O 1
ATOM 674 N N . ALA A 1 92 ? 8.336 3.486 1.001 1 98.94 92 ALA A N 1
ATOM 675 C CA . ALA A 1 92 ? 6.965 3.025 1.181 1 98.94 92 ALA A CA 1
ATOM 676 C C . ALA A 1 92 ? 6.688 2.672 2.639 1 98.94 92 ALA A C 1
ATOM 678 O O . ALA A 1 92 ? 7.551 2.115 3.322 1 98.94 92 ALA A O 1
ATOM 679 N N . VAL A 1 93 ? 5.469 2.973 3.111 1 98.81 93 VAL A N 1
ATOM 680 C CA . VAL A 1 93 ? 5.164 2.803 4.527 1 98.81 93 VAL A CA 1
ATOM 681 C C . VAL A 1 93 ? 3.697 2.406 4.695 1 98.81 93 VAL A C 1
ATOM 683 O O . VAL A 1 93 ? 2.826 2.904 3.977 1 98.81 93 VAL A O 1
ATOM 686 N N . THR A 1 94 ? 3.42 1.473 5.531 1 97.62 94 THR A N 1
ATOM 687 C CA . THR A 1 94 ? 2.074 1.222 6.039 1 97.62 94 THR A CA 1
ATOM 688 C C . THR A 1 94 ? 1.931 1.74 7.469 1 97.62 94 THR A C 1
ATOM 690 O O . THR A 1 94 ? 2.895 1.73 8.234 1 97.62 94 THR A O 1
ATOM 693 N N . ALA A 1 95 ? 0.758 2.199 7.766 1 96.94 95 ALA A N 1
ATOM 694 C CA . ALA A 1 95 ? 0.454 2.662 9.117 1 96.94 95 ALA A CA 1
ATOM 695 C C . ALA A 1 95 ? -1.013 2.422 9.461 1 96.94 95 ALA A C 1
ATOM 697 O O . ALA A 1 95 ? -1.86 2.332 8.57 1 96.94 95 ALA A O 1
ATOM 698 N N . VAL A 1 96 ? -1.226 2.275 10.711 1 94.88 96 VAL A N 1
ATOM 699 C CA . VAL A 1 96 ? -2.582 2.283 11.25 1 94.88 96 VAL A CA 1
ATOM 700 C C . VAL A 1 96 ? -2.83 3.584 12.008 1 94.88 96 VAL A C 1
ATOM 702 O O . VAL A 1 96 ? -2.059 3.945 12.906 1 94.88 96 VAL A O 1
ATOM 705 N N . ALA A 1 97 ? -3.832 4.277 11.578 1 95.38 97 ALA A N 1
ATOM 706 C CA . ALA A 1 97 ? -4.16 5.559 12.195 1 95.38 97 ALA A CA 1
ATOM 707 C C . ALA A 1 97 ? -5.336 5.418 13.156 1 95.38 97 ALA A C 1
ATOM 709 O O . ALA A 1 97 ? -6.316 4.73 12.852 1 95.38 97 ALA A O 1
ATOM 710 N N . ASP A 1 98 ? -5.219 5.996 14.289 1 95.88 98 ASP A N 1
ATOM 711 C CA . ASP A 1 98 ? -6.355 6.238 15.172 1 95.88 98 ASP A CA 1
ATOM 712 C C . ASP A 1 98 ? -7.02 7.578 14.852 1 95.88 98 ASP A C 1
ATOM 714 O O . ASP A 1 98 ? -6.371 8.625 14.898 1 95.88 98 ASP A O 1
ATOM 718 N N . MET A 1 99 ? -8.258 7.504 14.492 1 94.56 99 MET A N 1
ATOM 719 C CA . MET A 1 99 ? -8.992 8.688 14.047 1 94.56 99 MET A CA 1
ATOM 720 C C . MET A 1 99 ? -10.125 9.023 15.008 1 94.56 99 MET A C 1
ATOM 722 O O . MET A 1 99 ? -10.648 8.133 15.68 1 94.56 99 MET A O 1
ATOM 726 N N . VAL A 1 100 ? -10.406 10.281 15.125 1 94.06 100 VAL A N 1
ATOM 727 C CA . VAL A 1 100 ? -11.609 10.758 15.805 1 94.06 100 VAL A CA 1
ATOM 728 C C . VAL A 1 100 ? -12.352 11.75 14.906 1 94.06 100 VAL A C 1
ATOM 730 O O . VAL A 1 100 ? -11.797 12.789 14.523 1 94.06 100 VAL A O 1
ATOM 733 N N . PHE A 1 101 ? -13.594 11.398 14.578 1 90.81 101 PHE A N 1
ATOM 734 C CA . PHE A 1 101 ? -14.461 12.281 13.805 1 90.81 101 PHE A CA 1
ATOM 735 C C . PHE A 1 101 ? -15.844 12.367 14.445 1 90.81 101 PHE A C 1
ATOM 737 O O . PHE A 1 101 ? -16.469 11.352 14.742 1 90.81 101 PHE A O 1
ATOM 744 N N . LEU A 1 102 ? -16.312 13.617 14.633 1 90.19 102 LEU A N 1
ATOM 745 C CA . LEU A 1 102 ? -17.609 13.875 15.219 1 90.19 102 LEU A CA 1
ATOM 746 C C . LEU A 1 102 ? -17.781 13.109 16.531 1 90.19 102 LEU A C 1
ATOM 748 O O . LEU A 1 102 ? -18.844 12.523 16.781 1 90.19 102 LEU A O 1
ATOM 752 N N . GLY A 1 103 ? -16.656 12.969 17.219 1 88.94 103 GLY A N 1
ATOM 753 C CA . GLY A 1 103 ? -16.688 12.367 18.547 1 88.94 103 GLY A CA 1
ATOM 754 C C . GLY A 1 103 ? -16.609 10.852 18.516 1 88.94 103 GLY A C 1
ATOM 755 O O . GLY A 1 103 ? -16.578 10.203 19.562 1 88.94 103 GLY A O 1
ATOM 756 N N . GLU A 1 104 ? -16.578 10.266 17.438 1 92.06 104 GLU A N 1
ATOM 757 C CA . GLU A 1 104 ? -16.531 8.82 17.297 1 92.06 104 GLU A CA 1
ATOM 758 C C . GLU A 1 104 ? -15.133 8.344 16.922 1 92.06 104 GLU A C 1
ATOM 760 O O . GLU A 1 104 ? -14.484 8.93 16.062 1 92.06 104 GLU A O 1
ATOM 765 N N . LYS A 1 105 ? -14.672 7.328 17.594 1 93.56 105 LYS A N 1
ATOM 766 C CA . LYS A 1 105 ? -13.352 6.758 17.344 1 93.56 105 LYS A CA 1
ATOM 767 C C . LYS A 1 105 ? -13.406 5.703 16.234 1 93.56 105 LYS A C 1
ATOM 769 O O . LYS A 1 105 ? -14.383 4.953 16.141 1 93.56 105 LYS A O 1
ATOM 774 N N . SER A 1 106 ? -12.367 5.727 15.414 1 90.75 106 SER A N 1
ATOM 775 C CA . SER A 1 106 ? -12.195 4.715 14.383 1 90.75 106 SER A CA 1
ATOM 776 C C . SER A 1 106 ? -10.727 4.516 14.039 1 90.75 106 SER A C 1
ATOM 778 O O . SER A 1 106 ? -9.875 5.293 14.469 1 90.75 106 SER A O 1
ATOM 780 N N . SER A 1 107 ? -10.492 3.408 13.367 1 92.12 107 SER A N 1
ATOM 781 C CA . SER A 1 107 ? -9.148 3.133 12.875 1 92.12 107 SER A CA 1
ATOM 782 C C . SER A 1 107 ? -9.133 2.939 11.359 1 92.12 107 SER A C 1
ATOM 784 O O . SER A 1 107 ? -10.094 2.418 10.789 1 92.12 107 SER A O 1
ATOM 786 N N . MET A 1 108 ? -8.047 3.383 10.805 1 92.06 108 MET A N 1
ATOM 787 C CA . MET A 1 108 ? -7.938 3.266 9.359 1 92.06 108 MET A CA 1
ATOM 788 C C . MET A 1 108 ? -6.508 2.93 8.945 1 92.06 108 MET A C 1
ATOM 790 O O . MET A 1 108 ? -5.555 3.504 9.477 1 92.06 108 MET A O 1
ATOM 794 N N . ASP A 1 109 ? -6.355 1.996 8.047 1 92.88 109 ASP A N 1
ATOM 795 C CA . ASP A 1 109 ? -5.059 1.613 7.504 1 92.88 109 ASP A CA 1
ATOM 796 C C . ASP A 1 109 ? -4.684 2.492 6.312 1 92.88 109 ASP A C 1
ATOM 798 O O . ASP A 1 109 ? -5.535 2.818 5.48 1 92.88 109 ASP A O 1
ATOM 802 N N . PHE A 1 110 ? -3.441 2.84 6.262 1 94.75 110 PHE A N 1
ATOM 803 C CA . PHE A 1 110 ? -2.883 3.615 5.16 1 94.75 110 PHE A CA 1
ATOM 804 C C . PHE A 1 110 ? -1.635 2.943 4.602 1 94.75 110 PHE A C 1
ATOM 806 O O . PHE A 1 110 ? -0.937 2.225 5.32 1 94.75 110 PHE A O 1
ATOM 813 N N . SER A 1 111 ? -1.427 3.146 3.4 1 96.56 111 SER A N 1
ATOM 814 C CA . SER A 1 111 ? -0.086 2.982 2.848 1 96.56 111 SER A CA 1
ATOM 815 C C . SER A 1 111 ? 0.301 4.168 1.972 1 96.56 111 SER A C 1
ATOM 817 O O . SER A 1 111 ? -0.552 4.758 1.306 1 96.56 111 SER A O 1
ATOM 819 N N . TRP A 1 112 ? 1.558 4.555 2 1 97.94 112 TRP A N 1
ATOM 820 C CA . TRP A 1 112 ? 2.104 5.637 1.183 1 97.94 112 TRP A CA 1
ATOM 821 C C . TRP A 1 112 ? 3.324 5.164 0.403 1 97.94 112 TRP A C 1
ATOM 823 O O . TRP A 1 112 ? 4.152 4.414 0.929 1 97.94 112 TRP A O 1
ATOM 833 N N . PHE A 1 113 ? 3.436 5.582 -0.778 1 98.75 113 PHE A N 1
ATOM 834 C CA . PHE A 1 113 ? 4.652 5.539 -1.58 1 98.75 113 PHE A CA 1
ATOM 835 C C . PHE A 1 113 ? 5.188 6.945 -1.825 1 98.75 113 PHE A C 1
ATOM 837 O O . PHE A 1 113 ? 4.5 7.781 -2.414 1 98.75 113 PHE A O 1
ATOM 844 N N . LEU A 1 114 ? 6.387 7.191 -1.36 1 98.88 114 LEU A N 1
ATOM 845 C CA . LEU A 1 114 ? 6.957 8.531 -1.3 1 98.88 114 LEU A CA 1
ATOM 846 C C . LEU A 1 114 ? 8.227 8.625 -2.141 1 98.88 114 LEU A C 1
ATOM 848 O O . LEU A 1 114 ? 9.086 7.742 -2.072 1 98.88 114 LEU A O 1
ATOM 852 N N . HIS A 1 115 ? 8.312 9.656 -2.926 1 98.88 115 HIS A N 1
ATOM 853 C CA . HIS A 1 115 ? 9.516 9.984 -3.688 1 98.88 115 HIS A CA 1
ATOM 854 C C . HIS A 1 115 ? 10.195 11.227 -3.135 1 98.88 115 HIS A C 1
ATOM 856 O O . HIS A 1 115 ? 9.523 12.188 -2.75 1 98.88 115 HIS A O 1
ATOM 862 N N . PHE A 1 116 ? 11.531 11.234 -3.166 1 98.81 116 PHE A N 1
ATOM 863 C CA . PHE A 1 116 ? 12.242 12.281 -2.453 1 98.81 116 PHE A CA 1
ATOM 864 C C . PHE A 1 116 ? 13.172 13.047 -3.395 1 98.81 116 PHE A C 1
ATOM 866 O O . PHE A 1 116 ? 13.523 12.547 -4.465 1 98.81 116 PHE A O 1
ATOM 873 N N . ASN A 1 117 ? 13.461 14.273 -2.947 1 98.12 117 ASN A N 1
ATOM 874 C CA . ASN A 1 117 ? 14.547 15.008 -3.592 1 98.12 117 ASN A CA 1
ATOM 875 C C . ASN A 1 117 ? 15.898 14.328 -3.355 1 98.12 117 ASN A C 1
ATOM 877 O O . ASN A 1 117 ? 15.969 13.312 -2.664 1 98.12 117 ASN A O 1
ATOM 881 N N . GLU A 1 118 ? 16.922 14.797 -3.869 1 96.62 118 GLU A N 1
ATOM 882 C CA . GLU A 1 118 ? 18.234 14.156 -3.893 1 96.62 118 GLU A CA 1
ATOM 883 C C . GLU A 1 118 ? 18.75 13.883 -2.479 1 96.62 118 GLU A C 1
ATOM 885 O O . GLU A 1 118 ? 19.344 12.836 -2.219 1 96.62 118 GLU A O 1
ATOM 890 N N . GLU A 1 119 ? 18.469 14.758 -1.564 1 96.56 119 GLU A N 1
ATOM 891 C CA . GLU A 1 119 ? 19.016 14.68 -0.213 1 96.56 119 GLU A CA 1
ATOM 892 C C . GLU A 1 119 ? 18.125 13.836 0.693 1 96.56 119 GLU A C 1
ATOM 894 O O . GLU A 1 119 ? 18.5 13.516 1.822 1 96.56 119 GLU A O 1
ATOM 899 N N . GLY A 1 120 ? 16.938 13.453 0.251 1 98.25 120 GLY A N 1
ATOM 900 C CA . GLY A 1 120 ? 16.016 12.695 1.067 1 98.25 120 GLY A CA 1
ATOM 901 C C . GLY A 1 120 ? 15.328 13.531 2.133 1 98.25 120 GLY A C 1
ATOM 902 O O . GLY A 1 120 ? 14.75 12.992 3.076 1 98.25 120 GLY A O 1
ATOM 903 N N . THR A 1 121 ? 15.359 14.891 1.97 1 98.38 121 THR A N 1
ATOM 904 C CA . THR A 1 121 ? 14.883 15.758 3.045 1 98.38 121 THR A CA 1
ATOM 905 C C . THR A 1 121 ? 13.5 16.312 2.719 1 98.38 121 THR A C 1
ATOM 907 O O . THR A 1 121 ? 12.828 16.875 3.59 1 98.38 121 THR A O 1
ATOM 910 N N . LYS A 1 122 ? 13.055 16.156 1.452 1 98.81 122 LYS A N 1
ATOM 911 C CA . LYS A 1 122 ? 11.719 16.594 1.024 1 98.81 122 LYS A CA 1
ATOM 912 C C . LYS A 1 122 ? 11.078 15.547 0.115 1 98.81 122 LYS A C 1
ATOM 914 O O . LYS A 1 122 ? 11.75 14.93 -0.711 1 98.81 122 LYS A O 1
ATOM 919 N N . ILE A 1 123 ? 9.781 15.461 0.251 1 98.88 123 ILE A N 1
ATOM 920 C CA . ILE A 1 123 ? 8.992 14.594 -0.613 1 98.88 123 ILE A CA 1
ATOM 921 C C . ILE A 1 123 ? 8.547 15.359 -1.855 1 98.88 123 ILE A C 1
ATOM 923 O O . ILE A 1 123 ? 8.023 16.469 -1.752 1 98.88 123 ILE A O 1
ATOM 927 N N . VAL A 1 124 ? 8.703 14.742 -3.012 1 98.69 124 VAL A N 1
ATOM 928 C CA . VAL A 1 124 ? 8.383 15.445 -4.246 1 98.69 124 VAL A CA 1
ATOM 929 C C . VAL A 1 124 ? 7.184 14.781 -4.922 1 98.69 124 VAL A C 1
ATOM 931 O O . VAL A 1 124 ? 6.574 15.359 -5.828 1 98.69 124 VAL A O 1
ATOM 934 N N . LYS A 1 125 ? 6.777 13.609 -4.547 1 98.25 125 LYS A N 1
ATOM 935 C CA . LYS A 1 125 ? 5.625 12.875 -5.066 1 98.25 125 LYS A CA 1
ATOM 936 C C . LYS A 1 125 ? 5.059 11.93 -4.012 1 98.25 125 LYS A C 1
ATOM 938 O O . LYS A 1 125 ? 5.816 11.242 -3.316 1 98.25 125 LYS A O 1
ATOM 943 N N . ILE A 1 126 ? 3.742 11.891 -3.904 1 97.88 126 ILE A N 1
ATOM 944 C CA . ILE A 1 126 ? 3.053 11.039 -2.947 1 97.88 126 ILE A CA 1
ATOM 945 C C . ILE A 1 126 ? 1.99 10.211 -3.666 1 97.88 126 ILE A C 1
ATOM 947 O O . ILE A 1 126 ? 1.189 10.75 -4.434 1 97.88 126 ILE A O 1
ATOM 951 N N . VAL A 1 127 ? 2.023 8.953 -3.475 1 96.25 127 VAL A N 1
ATOM 952 C CA . VAL A 1 127 ? 0.898 8.07 -3.777 1 96.25 127 VAL A CA 1
ATOM 953 C C . VAL A 1 127 ? 0.332 7.492 -2.482 1 96.25 127 VAL A C 1
ATOM 955 O O . VAL A 1 127 ? 1.037 6.805 -1.742 1 96.25 127 VAL A O 1
ATOM 958 N N . GLU A 1 128 ? -0.893 7.773 -2.201 1 95.12 128 GLU A N 1
ATOM 959 C CA . GLU A 1 128 ? -1.554 7.348 -0.971 1 95.12 128 GLU A CA 1
ATOM 960 C C . GLU A 1 128 ? -2.654 6.332 -1.259 1 95.12 128 GLU A C 1
ATOM 962 O O . GLU A 1 128 ? -3.57 6.605 -2.037 1 95.12 128 GLU A O 1
ATOM 967 N N . PHE A 1 129 ? -2.535 5.215 -0.656 1 94.25 129 PHE A N 1
ATOM 968 C CA . PHE A 1 129 ? -3.572 4.191 -0.735 1 94.25 129 PHE A CA 1
ATOM 969 C C . PHE A 1 129 ? -4.41 4.176 0.537 1 94.25 129 PHE A C 1
ATOM 971 O O . PHE A 1 129 ? -3.885 3.963 1.632 1 94.25 129 PHE A O 1
ATOM 978 N N . VAL A 1 130 ? -5.664 4.398 0.379 1 90.94 130 VAL A N 1
ATOM 979 C CA . VAL A 1 130 ? -6.609 4.355 1.49 1 90.94 130 VAL A CA 1
ATOM 980 C C . VAL A 1 130 ? -7.734 3.373 1.178 1 90.94 130 VAL A C 1
ATOM 982 O O . VAL A 1 130 ? -8.062 3.145 0.01 1 90.94 130 VAL A O 1
ATOM 985 N N . ASP A 1 131 ? -8.305 2.816 2.207 1 89.12 131 ASP A N 1
ATOM 986 C CA . ASP A 1 131 ? -9.445 1.921 2.021 1 89.12 131 ASP A CA 1
ATOM 987 C C . ASP A 1 131 ? -10.711 2.705 1.688 1 89.12 131 ASP A C 1
ATOM 989 O O . ASP A 1 131 ? -11.148 3.543 2.477 1 89.12 131 ASP A O 1
ATOM 993 N N . SER A 1 132 ? -11.32 2.379 0.638 1 86.56 132 SER A N 1
ATOM 994 C CA . SER A 1 132 ? -12.43 3.186 0.142 1 86.56 132 SER A CA 1
ATOM 995 C C . SER A 1 132 ? -13.656 3.035 1.027 1 86.56 132 SER A C 1
ATOM 997 O O . SER A 1 132 ? -14.422 3.986 1.208 1 86.56 132 SER A O 1
ATOM 999 N N . LEU A 1 133 ? -13.93 1.843 1.503 1 84.5 133 LEU A N 1
ATOM 1000 C CA . LEU A 1 133 ? -15.117 1.639 2.332 1 84.5 133 LEU A CA 1
ATOM 1001 C C . LEU A 1 133 ? -15.039 2.482 3.602 1 84.5 133 LEU A C 1
ATOM 1003 O O . LEU A 1 133 ? -15.984 3.199 3.932 1 84.5 133 LEU A O 1
ATOM 1007 N N . THR A 1 134 ? -13.93 2.381 4.238 1 83.81 134 THR A N 1
ATOM 1008 C CA . THR A 1 134 ? -13.75 3.146 5.469 1 83.81 134 THR A CA 1
ATOM 1009 C C . THR A 1 134 ? -13.742 4.645 5.176 1 83.81 134 THR A C 1
ATOM 1011 O O . THR A 1 134 ? -14.367 5.426 5.891 1 83.81 134 THR A O 1
ATOM 1014 N N . PHE A 1 135 ? -13.102 5.059 4.16 1 84.44 135 PHE A N 1
ATOM 1015 C CA . PHE A 1 135 ? -12.977 6.465 3.797 1 84.44 135 PHE A CA 1
ATOM 1016 C C . PHE A 1 135 ? -14.336 7.047 3.418 1 84.44 135 PHE A C 1
ATOM 1018 O O . PHE A 1 135 ? -14.695 8.133 3.873 1 84.44 135 PHE A O 1
ATOM 1025 N N . THR A 1 136 ? -15.031 6.352 2.604 1 83.44 136 THR A N 1
ATOM 1026 C CA . THR A 1 136 ? -16.359 6.805 2.178 1 83.44 136 THR A CA 1
ATOM 1027 C C . THR A 1 136 ? -17.312 6.895 3.367 1 83.44 136 THR A C 1
ATOM 1029 O O . THR A 1 136 ? -18.109 7.832 3.463 1 83.44 136 THR A O 1
ATOM 1032 N N . GLY A 1 137 ? -17.266 5.922 4.195 1 82.19 137 GLY A N 1
ATOM 1033 C CA . GLY A 1 137 ? -18.062 5.984 5.41 1 82.19 137 GLY A CA 1
ATOM 1034 C C . GLY A 1 137 ? -17.781 7.219 6.242 1 82.19 137 GLY A C 1
ATOM 1035 O O . GLY A 1 137 ? -18.719 7.863 6.738 1 82.19 137 GLY A O 1
ATOM 1036 N N . LEU A 1 138 ? -16.578 7.574 6.398 1 81.88 138 LEU A N 1
ATOM 1037 C CA . LEU A 1 138 ? -16.172 8.766 7.141 1 81.88 138 LEU A CA 1
ATOM 1038 C C . LEU A 1 138 ? -16.688 10.023 6.461 1 81.88 138 LEU A C 1
ATOM 1040 O O . LEU A 1 138 ? -17.188 10.938 7.129 1 81.88 138 LEU A O 1
ATOM 1044 N N . GLN A 1 139 ? -16.516 10.086 5.18 1 81.81 139 GLN A N 1
ATOM 1045 C CA . GLN A 1 139 ? -16.984 11.25 4.426 1 81.81 139 GLN A CA 1
ATOM 1046 C C . GLN A 1 139 ? -18.5 11.438 4.57 1 81.81 139 GLN A C 1
ATOM 1048 O O . GLN A 1 139 ? -18.984 12.562 4.676 1 81.81 139 GLN A O 1
ATOM 1053 N N . GLN A 1 140 ? -19.172 10.336 4.445 1 83 140 GLN A N 1
ATOM 1054 C CA . GLN A 1 140 ? -20.625 10.383 4.57 1 83 140 GLN A CA 1
ATOM 1055 C C . GLN A 1 140 ? -21.031 10.891 5.953 1 83 140 GLN A C 1
ATOM 1057 O O . GLN A 1 140 ? -21.953 11.695 6.074 1 83 140 GLN A O 1
ATOM 1062 N N . LYS A 1 141 ? -20.391 10.43 6.914 1 81.31 141 LYS A N 1
ATOM 1063 C CA . LYS A 1 141 ? -20.688 10.867 8.273 1 81.31 141 LYS A CA 1
ATOM 1064 C C . LYS A 1 141 ? -20.422 12.367 8.438 1 81.31 141 LYS A C 1
ATOM 1066 O O . LYS A 1 141 ? -21.219 13.07 9.062 1 81.31 141 LYS A O 1
ATOM 1071 N N . MET A 1 142 ? -19.406 12.805 7.895 1 80.62 142 MET A N 1
ATOM 1072 C CA . MET A 1 142 ? -19.031 14.211 7.977 1 80.62 142 MET A CA 1
ATOM 1073 C C . MET A 1 142 ? -20.031 15.078 7.219 1 80.62 142 MET A C 1
ATOM 1075 O O . MET A 1 142 ? -20.406 16.172 7.68 1 80.62 142 MET A O 1
ATOM 1079 N N . ALA A 1 143 ? -20.453 14.625 6.109 1 80.19 143 ALA A N 1
ATOM 1080 C CA . ALA A 1 143 ? -21.406 15.367 5.293 1 80.19 143 ALA A CA 1
ATOM 1081 C C . ALA A 1 143 ? -22.781 15.422 5.961 1 80.19 143 ALA A C 1
ATOM 1083 O O . ALA A 1 143 ? -23.484 16.438 5.879 1 80.19 143 ALA A O 1
ATOM 1084 N N . GLY A 1 144 ? -23.109 14.266 6.406 1 74.88 144 GLY A N 1
ATOM 1085 C CA . GLY A 1 144 ? -24.375 14.227 7.098 1 74.88 144 GLY A CA 1
ATOM 1086 C C . GLY A 1 144 ? -24.438 15.133 8.312 1 74.88 144 GLY A C 1
ATOM 1087 O O . GLY A 1 144 ? -25.469 15.758 8.586 1 74.88 144 GLY A O 1
ATOM 1088 N N . ALA A 1 145 ? -23.422 15.273 9 1 71.56 145 ALA A N 1
ATOM 1089 C CA . ALA A 1 145 ? -23.359 16.141 10.172 1 71.56 145 ALA A CA 1
ATOM 1090 C C . ALA A 1 145 ? -23.422 17.609 9.766 1 71.56 145 ALA A C 1
ATOM 1092 O O . ALA A 1 145 ? -23.984 18.438 10.484 1 71.56 145 ALA A O 1
ATOM 1093 N N . SER A 1 146 ? -22.781 17.828 8.672 1 66.12 146 SER A N 1
ATOM 1094 C CA . SER A 1 146 ? -22.828 19.203 8.188 1 66.12 146 SER A CA 1
ATOM 1095 C C . SER A 1 146 ? -24.25 19.609 7.801 1 66.12 146 SER A C 1
ATOM 1097 O O . SER A 1 146 ? -24.594 20.781 7.863 1 66.12 146 SER A O 1
ATOM 1099 N N . LYS A 1 147 ? -25.047 18.641 7.332 1 66.75 147 LYS A N 1
ATOM 1100 C CA . LYS A 1 147 ? -26.422 18.922 6.957 1 66.75 147 LYS A CA 1
ATOM 1101 C C . LYS A 1 147 ? -27.297 19.125 8.188 1 66.75 147 LYS A C 1
ATOM 1103 O O . LYS A 1 147 ? -28.281 19.875 8.148 1 66.75 147 LYS A O 1
ATOM 1108 N N . GLN A 1 148 ? -26.969 18.328 9.125 1 56.78 148 GLN A N 1
ATOM 1109 C CA . GLN A 1 148 ? -27.797 18.469 10.32 1 56.78 148 GLN A CA 1
ATOM 1110 C C . GLN A 1 148 ? -27.484 19.766 11.055 1 56.78 148 GLN A C 1
ATOM 1112 O O . GLN A 1 148 ? -28.328 20.297 11.773 1 56.78 148 GLN A O 1
ATOM 1117 N N . GLY A 1 149 ? -26.281 20.156 10.984 1 47.09 149 GLY A N 1
ATOM 1118 C CA . GLY A 1 149 ? -25.953 21.406 11.648 1 47.09 149 GLY A CA 1
ATOM 1119 C C . GLY A 1 149 ? -26.469 22.625 10.891 1 47.09 149 GLY A C 1
ATOM 1120 O O . GLY A 1 149 ? -26.344 23.75 11.367 1 47.09 149 GLY A O 1
ATOM 1121 N N . GLU A 1 150 ? -26.812 22.406 9.617 1 45.53 150 GLU A N 1
ATOM 1122 C CA . GLU A 1 150 ? -27.484 23.516 8.945 1 45.53 150 GLU A CA 1
ATOM 1123 C C . GLU A 1 150 ? -28.984 23.5 9.258 1 45.53 150 GLU A C 1
ATOM 1125 O O . GLU A 1 150 ? -29.562 22.438 9.484 1 45.53 150 GLU A O 1
ATOM 1130 N N . MET B 1 1 ? 26.984 -12.609 -0.611 1 53.72 1 MET B N 1
ATOM 1131 C CA . MET B 1 1 ? 26.375 -12.188 -1.867 1 53.72 1 MET B CA 1
ATOM 1132 C C . MET B 1 1 ? 26.375 -10.664 -1.996 1 53.72 1 MET B C 1
ATOM 1134 O O . MET B 1 1 ? 26.172 -9.953 -1.012 1 53.72 1 MET B O 1
ATOM 1138 N N . SER B 1 2 ? 26.812 -10.141 -3.064 1 69.19 2 SER B N 1
ATOM 1139 C CA . SER B 1 2 ? 26.969 -8.695 -3.227 1 69.19 2 SER B CA 1
ATOM 1140 C C . SER B 1 2 ? 25.641 -7.977 -3.168 1 69.19 2 SER B C 1
ATOM 1142 O O . SER B 1 2 ? 24.594 -8.578 -3.4 1 69.19 2 SER B O 1
ATOM 1144 N N . SER B 1 3 ? 25.625 -6.812 -2.633 1 71.44 3 SER B N 1
ATOM 1145 C CA . SER B 1 3 ? 24.422 -5.984 -2.549 1 71.44 3 SER B CA 1
ATOM 1146 C C . SER B 1 3 ? 23.734 -5.867 -3.904 1 71.44 3 SER B C 1
ATOM 1148 O O . SER B 1 3 ? 22.516 -5.832 -3.982 1 71.44 3 SER B O 1
ATOM 1150 N N . ILE B 1 4 ? 24.516 -5.859 -4.941 1 71.06 4 ILE B N 1
ATOM 1151 C CA . ILE B 1 4 ? 23.953 -5.73 -6.285 1 71.06 4 ILE B CA 1
ATOM 1152 C C . ILE B 1 4 ? 23.172 -6.992 -6.637 1 71.06 4 ILE B C 1
ATOM 1154 O O . ILE B 1 4 ? 22.078 -6.914 -7.215 1 71.06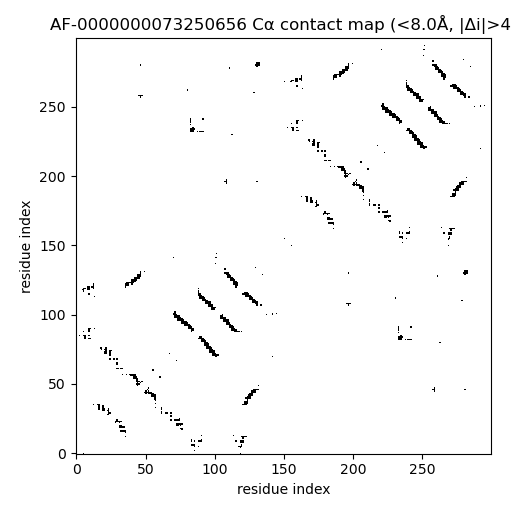 4 ILE B O 1
ATOM 1158 N N . ASN B 1 5 ? 23.703 -8.055 -6.18 1 89.88 5 ASN B N 1
ATOM 1159 C CA . ASN B 1 5 ? 23.016 -9.32 -6.461 1 89.88 5 ASN B CA 1
ATOM 1160 C C . ASN B 1 5 ? 21.719 -9.438 -5.676 1 89.88 5 ASN B C 1
ATOM 1162 O O . ASN B 1 5 ? 20.703 -9.891 -6.215 1 89.88 5 ASN B O 1
ATOM 1166 N N . THR B 1 6 ? 21.766 -8.836 -4.582 1 94.81 6 THR B N 1
ATOM 1167 C CA . THR B 1 6 ? 20.578 -8.93 -3.748 1 94.81 6 THR B CA 1
ATOM 1168 C C . THR B 1 6 ? 19.469 -8.039 -4.297 1 94.81 6 THR B C 1
ATOM 1170 O O . THR B 1 6 ? 18.297 -8.445 -4.344 1 94.81 6 THR B O 1
ATOM 1173 N N . LYS B 1 7 ? 19.828 -6.836 -4.746 1 96.62 7 LYS B N 1
ATOM 1174 C CA . LYS B 1 7 ? 18.844 -5.93 -5.328 1 96.62 7 LYS B CA 1
ATOM 1175 C C . LYS B 1 7 ? 18.203 -6.543 -6.562 1 96.62 7 LYS B C 1
ATOM 1177 O O . LYS B 1 7 ? 16.984 -6.488 -6.723 1 96.62 7 LYS B O 1
ATOM 1182 N N . GLN B 1 8 ? 18.969 -7.082 -7.426 1 97.75 8 GLN B N 1
ATOM 1183 C CA . GLN B 1 8 ? 18.469 -7.707 -8.641 1 97.75 8 GLN B CA 1
ATOM 1184 C C . GLN B 1 8 ? 17.578 -8.898 -8.32 1 97.75 8 GLN B C 1
ATOM 1186 O O . GLN B 1 8 ? 16.547 -9.094 -8.977 1 97.75 8 GLN B O 1
ATOM 1191 N N . ASN B 1 9 ? 18.016 -9.664 -7.352 1 98.5 9 ASN B N 1
ATOM 1192 C CA . ASN B 1 9 ? 17.188 -10.7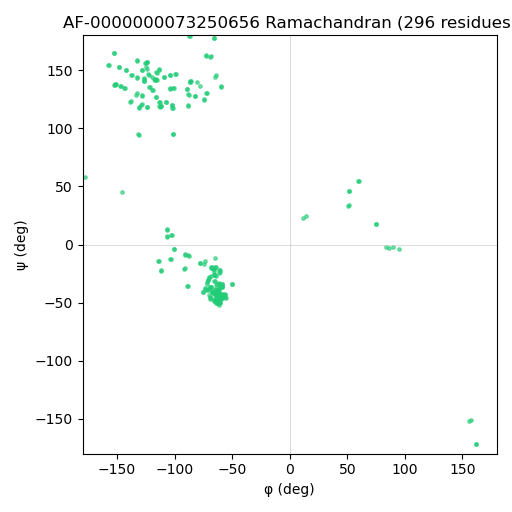97 -6.93 1 98.5 9 ASN B CA 1
ATOM 1193 C C . ASN B 1 9 ? 15.836 -10.344 -6.398 1 98.5 9 ASN B C 1
ATOM 1195 O O . ASN B 1 9 ? 14.797 -10.906 -6.758 1 98.5 9 ASN B O 1
ATOM 1199 N N . ILE B 1 10 ? 15.836 -9.305 -5.543 1 98.75 10 ILE B N 1
ATOM 1200 C CA . ILE B 1 10 ? 14.602 -8.797 -4.957 1 98.75 10 ILE B CA 1
ATOM 1201 C C . ILE B 1 10 ? 13.688 -8.266 -6.059 1 98.75 10 ILE B C 1
ATOM 1203 O O . ILE B 1 10 ? 12.484 -8.539 -6.059 1 98.75 10 ILE B O 1
ATOM 1207 N N . GLU B 1 11 ? 14.281 -7.559 -6.98 1 98.69 11 GLU B N 1
ATOM 1208 C CA . GLU B 1 11 ? 13.484 -7.012 -8.078 1 98.69 11 GLU B CA 1
ATOM 1209 C C . GLU B 1 11 ? 12.852 -8.125 -8.906 1 98.69 11 GLU B C 1
ATOM 1211 O O . GLU B 1 11 ? 11.648 -8.094 -9.188 1 98.69 11 GLU B O 1
ATOM 1216 N N . ALA B 1 12 ? 13.641 -9.094 -9.289 1 98.75 12 ALA B N 1
ATOM 1217 C CA . ALA B 1 12 ? 13.148 -10.203 -10.109 1 98.75 12 ALA B CA 1
ATOM 1218 C C . ALA B 1 12 ? 12.07 -11 -9.367 1 98.75 12 ALA B C 1
ATOM 1220 O O . ALA B 1 12 ? 11.055 -11.367 -9.953 1 98.75 12 ALA B O 1
ATOM 1221 N N . THR B 1 13 ? 12.281 -11.305 -8.086 1 98.88 13 THR B N 1
ATOM 1222 C CA . THR B 1 13 ? 11.328 -12.055 -7.281 1 98.88 13 THR B CA 1
ATOM 1223 C C . THR B 1 13 ? 10.023 -11.273 -7.125 1 98.88 13 THR B C 1
ATOM 1225 O O . THR B 1 13 ? 8.938 -11.844 -7.207 1 98.88 13 THR B O 1
ATOM 1228 N N . THR B 1 14 ? 10.102 -9.938 -6.902 1 98.88 14 THR B N 1
ATOM 1229 C CA . THR B 1 14 ? 8.922 -9.086 -6.781 1 98.88 14 THR B CA 1
ATOM 1230 C C . THR B 1 14 ? 8.094 -9.125 -8.062 1 98.88 14 THR B C 1
ATOM 1232 O O . THR B 1 14 ? 6.887 -9.359 -8.023 1 98.88 14 THR B O 1
ATOM 1235 N N . LYS B 1 15 ? 8.766 -8.914 -9.164 1 98.81 15 LYS B N 1
ATOM 1236 C CA . LYS B 1 15 ? 8.07 -8.906 -10.445 1 98.81 15 LYS B CA 1
ATOM 1237 C C . LYS B 1 15 ? 7.477 -10.273 -10.758 1 98.81 15 LYS B C 1
ATOM 1239 O O . LYS B 1 15 ? 6.367 -10.367 -11.297 1 98.81 15 LYS B O 1
ATOM 1244 N N . GLY B 1 16 ? 8.227 -11.32 -10.414 1 98.81 16 GLY B N 1
ATOM 1245 C CA . GLY B 1 16 ? 7.715 -12.672 -10.555 1 98.81 16 GLY B CA 1
ATOM 1246 C C . GLY B 1 16 ? 6.461 -12.922 -9.742 1 98.81 16 GLY B C 1
ATOM 1247 O O . GLY B 1 16 ? 5.523 -13.562 -10.211 1 98.81 16 GLY B O 1
ATOM 1248 N N . TYR B 1 17 ? 6.434 -12.461 -8.531 1 98.81 17 TYR B N 1
ATOM 1249 C CA . TYR B 1 17 ? 5.277 -12.609 -7.656 1 98.81 17 TYR B CA 1
ATOM 1250 C C . TYR B 1 17 ? 4.062 -11.891 -8.219 1 98.81 17 TYR B C 1
ATOM 1252 O O . TYR B 1 17 ? 2.977 -12.461 -8.312 1 98.81 17 TYR B O 1
ATOM 1260 N N . VAL B 1 18 ? 4.242 -10.656 -8.633 1 98.69 18 VAL B N 1
ATOM 1261 C CA . VAL B 1 18 ? 3.135 -9.859 -9.148 1 98.69 18 VAL B CA 1
ATOM 1262 C C . VAL B 1 18 ? 2.559 -10.531 -10.398 1 98.69 18 VAL B C 1
ATOM 1264 O O . VAL B 1 18 ? 1.34 -10.578 -10.578 1 98.69 18 VAL B O 1
ATOM 1267 N N . SER B 1 19 ? 3.41 -11.109 -11.242 1 98.38 19 SER B N 1
ATOM 1268 C CA . SER B 1 19 ? 2.938 -11.727 -12.477 1 98.38 19 SER B CA 1
ATOM 1269 C C . SER B 1 19 ? 2.314 -13.094 -12.211 1 98.38 19 SER B C 1
ATOM 1271 O O . SER B 1 19 ? 1.638 -13.648 -13.078 1 98.38 19 SER B O 1
ATOM 1273 N N . SER B 1 20 ? 2.57 -13.656 -11.031 1 98.56 20 SER B N 1
ATOM 1274 C CA . SER B 1 20 ? 2.131 -15.016 -10.734 1 98.56 20 SER B CA 1
ATOM 1275 C C . SER B 1 20 ? 0.612 -15.133 -10.805 1 98.56 20 SER B C 1
ATOM 1277 O O . SER B 1 20 ? 0.08 -16.188 -11.18 1 98.56 20 SER B O 1
ATOM 1279 N N . PHE B 1 21 ? -0.085 -14.133 -10.453 1 98 21 PHE B N 1
ATOM 1280 C CA . PHE B 1 21 ? -1.543 -14.156 -10.438 1 98 21 PHE B CA 1
ATOM 1281 C C . PHE B 1 21 ? -2.1 -14.32 -11.844 1 98 21 PHE B C 1
ATOM 1283 O O . PHE B 1 21 ? -3.01 -15.117 -12.07 1 98 21 PHE B O 1
ATOM 1290 N N . ALA B 1 22 ? -1.576 -13.5 -12.734 1 98.06 22 ALA B N 1
ATOM 1291 C CA . ALA B 1 22 ? -2.01 -13.625 -14.125 1 98.06 22 ALA B C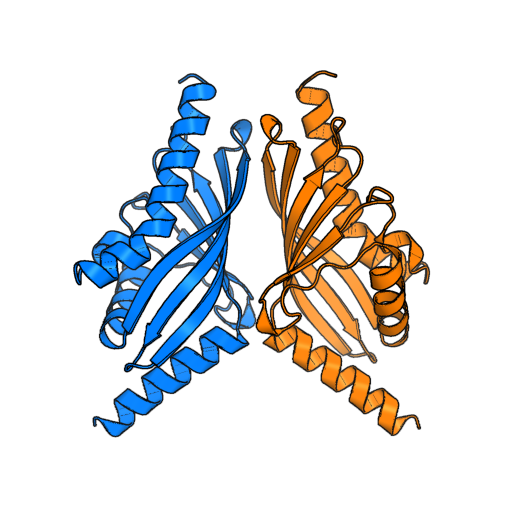A 1
ATOM 1292 C C . ALA B 1 22 ? -1.597 -14.969 -14.719 1 98.06 22 ALA B C 1
ATOM 1294 O O . ALA B 1 22 ? -2.35 -15.57 -15.484 1 98.06 22 ALA B O 1
ATOM 1295 N N . ASP B 1 23 ? -0.395 -15.422 -14.406 1 98.38 23 ASP B N 1
ATOM 1296 C CA . ASP B 1 23 ? 0.075 -16.719 -14.875 1 98.38 23 ASP B CA 1
ATOM 1297 C C . ASP B 1 23 ? -0.833 -17.844 -14.383 1 98.38 23 ASP B C 1
ATOM 1299 O O . ASP B 1 23 ? -1.15 -18.766 -15.133 1 98.38 23 ASP B O 1
ATOM 1303 N N . ALA B 1 24 ? -1.164 -17.797 -13.109 1 98.12 24 ALA B N 1
ATOM 1304 C CA . ALA B 1 24 ? -2.035 -18.828 -12.539 1 98.12 24 ALA B CA 1
ATOM 1305 C C . ALA B 1 24 ? -3.352 -18.922 -13.305 1 98.12 24 ALA B C 1
ATOM 1307 O O . ALA B 1 24 ? -3.844 -20.016 -13.57 1 98.12 24 ALA B O 1
ATOM 1308 N N . LYS B 1 25 ? -3.924 -17.797 -13.578 1 97 25 LYS B N 1
ATOM 1309 C CA . LYS B 1 25 ? -5.16 -17.766 -14.359 1 97 25 LYS B CA 1
ATOM 1310 C C . LYS B 1 25 ? -4.934 -18.344 -15.758 1 97 25 LYS B C 1
ATOM 1312 O O . LYS B 1 25 ? -5.684 -19.203 -16.219 1 97 25 LYS B O 1
ATOM 1317 N N . ALA B 1 26 ? -3.941 -17.875 -16.484 1 97.38 26 ALA B N 1
ATOM 1318 C CA . ALA B 1 26 ? -3.654 -18.266 -17.859 1 97.38 26 ALA B CA 1
ATOM 1319 C C . ALA B 1 26 ? -3.412 -19.766 -17.969 1 97.38 26 ALA B C 1
ATOM 1321 O O . ALA B 1 26 ? -3.832 -20.391 -18.938 1 97.38 26 ALA B O 1
ATOM 1322 N N . GLU B 1 27 ? -2.824 -20.328 -16.938 1 97.69 27 GLU B N 1
ATOM 1323 C CA . GLU B 1 27 ? -2.461 -21.734 -16.969 1 97.69 27 GLU B CA 1
ATOM 1324 C C . GLU B 1 27 ? -3.471 -22.594 -16.203 1 97.69 27 GLU B C 1
ATOM 1326 O O . GLU B 1 27 ? -3.348 -23.812 -16.156 1 97.69 27 GLU B O 1
ATOM 1331 N N . ASN B 1 28 ? -4.398 -21.922 -15.609 1 95.81 28 ASN B N 1
ATOM 1332 C CA . ASN B 1 28 ? -5.355 -22.594 -14.734 1 95.81 28 ASN B CA 1
ATOM 1333 C C . ASN B 1 28 ? -4.652 -23.469 -13.688 1 95.81 28 ASN B C 1
ATOM 1335 O O . ASN B 1 28 ? -4.977 -24.641 -13.531 1 95.81 28 ASN B O 1
ATOM 1339 N N . ASN B 1 29 ? -3.662 -22.922 -13.078 1 97.81 29 ASN B N 1
ATOM 1340 C CA . ASN B 1 29 ? -2.822 -23.578 -12.086 1 97.81 29 ASN B CA 1
ATOM 1341 C C . ASN B 1 29 ? -2.65 -22.734 -10.836 1 97.81 29 ASN B C 1
ATOM 1343 O O . ASN B 1 29 ? -1.729 -21.922 -10.75 1 97.81 29 ASN B O 1
ATOM 1347 N N . PRO B 1 30 ? -3.463 -22.953 -9.82 1 97.19 30 PRO B N 1
ATOM 1348 C CA . PRO B 1 30 ? -3.451 -22.125 -8.617 1 97.19 30 PRO B CA 1
ATOM 1349 C C . PRO B 1 30 ? -2.143 -22.219 -7.84 1 97.19 30 PRO B C 1
ATOM 1351 O O . PRO B 1 30 ? -1.83 -21.344 -7.031 1 97.19 30 PRO B O 1
ATOM 1354 N N . GLN B 1 31 ? -1.329 -23.203 -8.008 1 97.44 31 GLN B N 1
ATOM 1355 C CA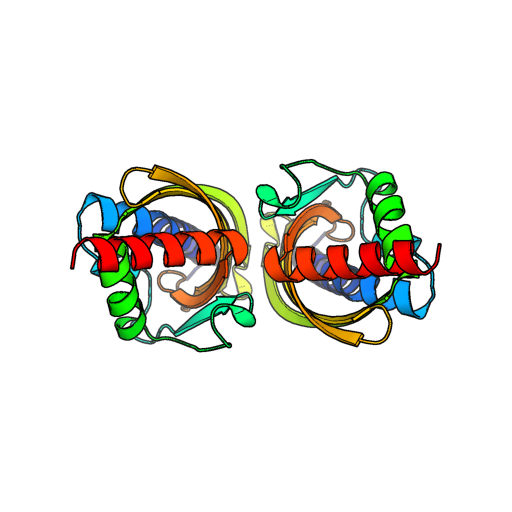 . GLN B 1 31 ? -0.078 -23.375 -7.277 1 97.44 31 GLN B CA 1
ATOM 1356 C C . GLN B 1 31 ? 0.919 -22.266 -7.633 1 97.44 31 GLN B C 1
ATOM 1358 O O . GLN B 1 31 ? 1.838 -21.984 -6.863 1 97.44 31 GLN B O 1
ATOM 1363 N N . LEU B 1 32 ? 0.785 -21.641 -8.758 1 98.44 32 LEU B N 1
ATOM 1364 C CA . LEU B 1 32 ? 1.729 -20.641 -9.266 1 98.44 32 LEU B CA 1
ATOM 1365 C C . LEU B 1 32 ? 1.724 -19.391 -8.391 1 98.44 32 LEU B C 1
ATOM 1367 O O . LEU B 1 32 ? 2.697 -18.641 -8.375 1 98.44 32 LEU B O 1
ATOM 1371 N N . VAL B 1 33 ? 0.659 -19.156 -7.613 1 97.56 33 VAL B N 1
ATOM 1372 C CA . VAL B 1 33 ? 0.562 -17.938 -6.828 1 97.56 33 VAL B CA 1
ATOM 1373 C C . VAL B 1 33 ? 1.604 -17.953 -5.711 1 97.56 33 VAL B C 1
ATOM 1375 O O . VAL B 1 33 ? 1.923 -16.906 -5.137 1 97.56 33 VAL B O 1
ATOM 1378 N N . ASN B 1 34 ? 2.109 -19.156 -5.398 1 98.25 34 ASN B N 1
ATOM 1379 C CA . ASN B 1 34 ? 3.088 -19.312 -4.328 1 98.25 34 ASN B CA 1
ATOM 1380 C C . ASN B 1 34 ? 4.484 -19.578 -4.879 1 98.25 34 ASN B C 1
ATOM 1382 O O . ASN B 1 34 ? 5.398 -19.906 -4.125 1 98.25 34 ASN B O 1
ATOM 1386 N N . ARG B 1 35 ? 4.723 -19.391 -6.098 1 98.62 35 ARG B N 1
ATOM 1387 C CA . ARG B 1 35 ? 5.969 -19.812 -6.738 1 98.62 35 ARG B CA 1
ATOM 1388 C C . ARG B 1 35 ? 7.156 -19.031 -6.18 1 98.62 35 ARG B C 1
ATOM 1390 O O . ARG B 1 35 ? 8.281 -19.531 -6.152 1 98.62 35 ARG B O 1
ATOM 1397 N N . ASN B 1 36 ? 6.934 -17.875 -5.707 1 98.88 36 ASN B N 1
ATOM 1398 C CA . ASN B 1 36 ? 8.039 -17.031 -5.258 1 98.88 36 ASN B CA 1
ATOM 1399 C C . ASN B 1 36 ? 8.094 -16.953 -3.736 1 98.88 36 ASN B C 1
ATOM 1401 O O . ASN B 1 36 ? 8.883 -16.188 -3.182 1 98.88 36 ASN B O 1
ATOM 1405 N N . THR B 1 37 ? 7.281 -17.719 -3.061 1 98.81 37 THR B N 1
ATOM 1406 C CA . THR B 1 37 ? 7.25 -17.672 -1.603 1 98.81 37 THR B CA 1
ATOM 1407 C C . THR B 1 37 ? 8.07 -18.812 -1.009 1 98.81 37 THR B C 1
ATOM 1409 O O . THR B 1 37 ? 8.234 -19.859 -1.636 1 98.81 37 THR B O 1
ATOM 1412 N N . SER B 1 38 ? 8.695 -18.562 0.149 1 98.69 38 SER B N 1
ATOM 1413 C CA . SER B 1 38 ? 9.266 -19.656 0.933 1 98.69 38 SER B CA 1
ATOM 1414 C C . SER B 1 38 ? 8.172 -20.531 1.523 1 98.69 38 SER B C 1
ATOM 1416 O O . SER B 1 38 ? 7.02 -20.125 1.63 1 98.69 38 SER B O 1
ATOM 1418 N N . PRO B 1 39 ? 8.508 -21.766 1.94 1 97.75 39 PRO B N 1
ATOM 1419 C CA . PRO B 1 39 ? 7.504 -22.656 2.514 1 97.75 39 PRO B CA 1
ATOM 1420 C C . PRO B 1 39 ? 6.852 -22.094 3.773 1 97.75 39 PRO B C 1
ATOM 1422 O O . PRO B 1 39 ? 5.699 -22.422 4.078 1 97.75 39 PRO B O 1
ATOM 1425 N N . GLU B 1 40 ? 7.539 -21.188 4.445 1 96.25 40 GLU B N 1
ATOM 1426 C CA . GLU B 1 40 ? 7.043 -20.688 5.723 1 96.25 40 GLU B CA 1
ATOM 1427 C C . GLU B 1 40 ? 6.426 -19.312 5.57 1 96.25 40 GLU B C 1
ATOM 1429 O O . GLU B 1 40 ? 6.129 -18.641 6.562 1 96.25 40 GLU B O 1
ATOM 1434 N N . CYS B 1 41 ? 6.301 -18.922 4.391 1 98.12 41 CYS B N 1
ATOM 1435 C CA . CYS B 1 41 ? 5.805 -17.562 4.145 1 98.12 41 CYS B CA 1
ATOM 1436 C C . CYS B 1 41 ? 4.414 -17.375 4.742 1 98.12 41 CYS B C 1
ATOM 1438 O O . CYS B 1 41 ? 3.553 -18.25 4.609 1 98.12 41 CYS B O 1
ATOM 1440 N N . LEU B 1 42 ? 4.223 -16.219 5.414 1 96.44 42 LEU B N 1
ATOM 1441 C CA . LEU B 1 42 ? 2.922 -15.805 5.93 1 96.44 42 LEU B CA 1
ATOM 1442 C C . LEU B 1 42 ? 2.434 -14.539 5.23 1 96.44 42 LEU B C 1
ATOM 1444 O O . LEU B 1 42 ? 3.225 -13.633 4.953 1 96.44 42 LEU B O 1
ATOM 1448 N N . ARG B 1 43 ? 1.158 -14.539 4.996 1 95.5 43 ARG B N 1
ATOM 1449 C CA . ARG B 1 43 ? 0.515 -13.422 4.309 1 95.5 43 ARG B CA 1
ATOM 1450 C C . ARG B 1 43 ? -0.57 -12.797 5.18 1 95.5 43 ARG B C 1
ATOM 1452 O O . ARG B 1 43 ? -1.312 -13.508 5.863 1 95.5 43 ARG B O 1
ATOM 1459 N N . SER B 1 44 ? -0.577 -11.539 5.219 1 92.56 44 SER B N 1
ATOM 1460 C CA . SER B 1 44 ? -1.676 -10.797 5.828 1 92.56 44 SER B CA 1
ATOM 1461 C C . SER B 1 44 ? -2.273 -9.789 4.852 1 92.56 44 SER B C 1
ATOM 1463 O O . SER B 1 44 ? -1.64 -9.438 3.855 1 92.56 44 SER B O 1
ATOM 1465 N N . MET B 1 45 ? -3.537 -9.453 5.129 1 90.94 45 MET B N 1
ATOM 1466 C CA . MET B 1 45 ? -4.238 -8.539 4.23 1 90.94 45 MET B CA 1
ATOM 1467 C C . MET B 1 45 ? -4.613 -7.246 4.949 1 90.94 45 MET B C 1
ATOM 1469 O O . MET B 1 45 ? -4.984 -7.273 6.125 1 90.94 45 MET B O 1
ATOM 1473 N N . LEU B 1 46 ? -4.48 -6.211 4.211 1 91 46 LEU B N 1
ATOM 1474 C CA . LEU B 1 46 ? -5.027 -4.91 4.586 1 91 46 LEU B CA 1
ATOM 1475 C C . LEU B 1 46 ? -6.137 -4.492 3.627 1 91 46 LEU B C 1
ATOM 1477 O O . LEU B 1 46 ? -6.125 -4.871 2.453 1 91 46 LEU B O 1
ATOM 1481 N N . PRO B 1 47 ? -7.188 -3.67 4.094 1 89 47 PRO B N 1
ATOM 1482 C CA . PRO B 1 47 ? -7.34 -3.17 5.461 1 89 47 PRO B CA 1
ATOM 1483 C C . PRO B 1 47 ? -7.773 -4.254 6.445 1 89 47 PRO B C 1
ATOM 1485 O O . PRO B 1 47 ? -8.242 -5.316 6.027 1 89 47 PRO B O 1
ATOM 1488 N N . SER B 1 48 ? -7.609 -4.031 7.672 1 78.62 48 SER B N 1
ATOM 1489 C CA . SER B 1 48 ? -7.852 -5.02 8.719 1 78.62 48 SER B CA 1
ATOM 1490 C C . SER B 1 48 ? -9.312 -5.461 8.734 1 78.62 48 SER B C 1
ATOM 1492 O O . SER B 1 48 ? -9.625 -6.566 9.18 1 78.62 48 SER B O 1
ATOM 1494 N N . ILE B 1 49 ? -10.227 -4.648 8.195 1 67 49 ILE B N 1
ATOM 1495 C CA . ILE B 1 49 ? -11.648 -4.977 8.172 1 67 49 ILE B CA 1
ATOM 1496 C C . ILE B 1 49 ? -11.891 -6.137 7.211 1 67 49 ILE B C 1
ATOM 1498 O O . ILE B 1 49 ? -12.875 -6.867 7.352 1 67 49 ILE B O 1
ATOM 1502 N N . LEU B 1 50 ? -11.328 -6.188 5.867 1 61 50 LEU B N 1
ATOM 1503 C CA . LEU B 1 50 ? -11.516 -7.246 4.883 1 61 50 LEU B CA 1
ATOM 1504 C C . LEU B 1 50 ? -10.898 -8.555 5.367 1 61 50 LEU B C 1
ATOM 1506 O O . LEU B 1 50 ? -11.227 -9.625 4.859 1 61 50 LEU B O 1
ATOM 1510 N N . GLY B 1 51 ? -10.156 -8.633 6.332 1 56.22 51 GLY B N 1
ATOM 1511 C CA . GLY B 1 51 ? -9.516 -9.867 6.758 1 56.22 51 GLY B CA 1
ATOM 1512 C C . GLY B 1 51 ? -8.68 -9.711 8.008 1 56.22 51 GLY B C 1
ATOM 1513 O O . GLY B 1 51 ? -7.641 -9.039 7.988 1 56.22 51 GLY B O 1
ATOM 1514 N N . GLY B 1 52 ? -9.102 -9.32 9.039 1 48.47 52 GLY B N 1
ATOM 1515 C CA . GLY B 1 52 ? -8.82 -9.102 10.445 1 48.47 52 GLY B CA 1
ATOM 1516 C C . GLY B 1 52 ? -7.352 -9.25 10.789 1 48.47 52 GLY B C 1
ATOM 1517 O O . GLY B 1 52 ? -7.004 -9.609 11.914 1 48.47 52 GLY B O 1
ATOM 1518 N N . GLY B 1 53 ? -6.598 -9.102 9.898 1 52.81 53 GLY B N 1
ATOM 1519 C CA . GLY B 1 53 ? -5.355 -9.281 10.633 1 52.81 53 GLY B CA 1
ATOM 1520 C C . GLY B 1 53 ? -4.824 -10.703 10.57 1 52.81 53 GLY B C 1
ATOM 1521 O O . GLY B 1 53 ? -3.781 -11.008 11.156 1 52.81 53 GLY B O 1
ATOM 1522 N N . GLY B 1 54 ? -5.734 -11.523 9.867 1 63.38 54 GLY B N 1
ATOM 1523 C CA . GLY B 1 54 ? -5.23 -12.883 10.023 1 63.38 54 GLY B CA 1
ATOM 1524 C C . GLY B 1 54 ? -4.094 -13.211 9.07 1 63.38 54 GLY B C 1
ATOM 1525 O O . GLY B 1 54 ? -3.975 -12.602 8.008 1 63.38 54 GLY B O 1
ATOM 1526 N N . THR B 1 55 ? -3.221 -13.852 9.539 1 85 55 THR B N 1
ATOM 1527 C CA . THR B 1 55 ? -2.068 -14.398 8.828 1 85 55 THR B CA 1
ATOM 1528 C C . THR B 1 55 ? -2.389 -15.773 8.25 1 85 55 THR B C 1
ATOM 1530 O O . THR B 1 55 ? -3.053 -16.578 8.898 1 85 55 THR B O 1
ATOM 1533 N N . MET B 1 56 ? -2.105 -15.906 6.918 1 92.56 56 MET B N 1
ATOM 1534 C CA . MET B 1 56 ? -2.301 -17.172 6.219 1 92.56 56 MET B CA 1
ATOM 1535 C C . MET B 1 56 ? -0.976 -17.703 5.684 1 92.56 56 MET B C 1
ATOM 1537 O O . MET B 1 56 ? -0.148 -16.938 5.184 1 92.56 56 MET B O 1
ATOM 1541 N N . ASN B 1 57 ? -0.904 -19.062 5.789 1 96.38 57 ASN B N 1
ATOM 1542 C CA . ASN B 1 57 ? 0.251 -19.672 5.141 1 96.38 57 ASN B CA 1
ATOM 1543 C C . ASN B 1 57 ? -0.027 -19.969 3.672 1 96.38 57 ASN B C 1
ATOM 1545 O O . ASN B 1 57 ? -1.129 -19.719 3.18 1 96.38 57 ASN B O 1
ATOM 1549 N N . ASN B 1 58 ? 0.943 -20.5 3 1 97.56 58 ASN B N 1
ATOM 1550 C CA . ASN B 1 58 ? 0.856 -20.766 1.566 1 97.56 58 ASN B CA 1
ATOM 1551 C C . ASN B 1 58 ? -0.31 -21.688 1.229 1 97.56 58 ASN B C 1
ATOM 1553 O O . ASN B 1 58 ? -1.06 -21.422 0.286 1 97.56 58 ASN B O 1
ATOM 1557 N N . GLU B 1 59 ? -0.507 -22.703 1.935 1 96.69 59 GLU B N 1
ATOM 1558 C CA . GLU B 1 59 ? -1.548 -23.688 1.664 1 96.69 59 GLU B CA 1
ATOM 1559 C C . GLU B 1 59 ? -2.939 -23.078 1.792 1 96.69 59 GLU B C 1
ATOM 1561 O O . GLU B 1 59 ? -3.801 -23.297 0.937 1 96.69 59 GLU B O 1
ATOM 1566 N N . ALA B 1 60 ? -3.117 -22.438 2.881 1 93.94 60 ALA B N 1
ATOM 1567 C CA . ALA B 1 60 ? -4.41 -21.797 3.107 1 93.94 60 ALA B CA 1
ATOM 1568 C C . ALA B 1 60 ? -4.734 -20.797 2 1 93.94 60 ALA B C 1
ATOM 1570 O O . ALA B 1 60 ? -5.863 -20.75 1.511 1 93.94 60 ALA B O 1
ATOM 1571 N N . TYR B 1 61 ? -3.795 -20.016 1.569 1 94.94 61 TYR B N 1
ATOM 1572 C CA . TYR B 1 61 ? -3.998 -19.047 0.504 1 94.94 61 TYR B CA 1
ATOM 1573 C C . TYR B 1 61 ? -4.344 -19.734 -0.81 1 94.94 61 TYR B C 1
ATOM 1575 O O . TYR B 1 61 ? -5.215 -19.266 -1.551 1 94.94 61 TYR B O 1
ATOM 1583 N N . GLU B 1 62 ? -3.625 -20.766 -1.057 1 95.81 62 GLU B N 1
ATOM 1584 C CA . GLU B 1 62 ? -3.865 -21.5 -2.295 1 95.81 62 GLU B CA 1
ATOM 1585 C C . GLU B 1 62 ? -5.301 -22.016 -2.363 1 95.81 62 GLU B C 1
ATOM 1587 O O . GLU B 1 62 ? -5.926 -21.984 -3.426 1 95.81 62 GLU B O 1
ATOM 1592 N N . VAL B 1 63 ? -5.844 -22.422 -1.273 1 93.25 63 VAL B N 1
ATOM 1593 C CA . VAL B 1 63 ? -7.211 -22.938 -1.222 1 93.25 63 VAL B CA 1
ATOM 1594 C C . VAL B 1 63 ? -8.188 -21.812 -1.582 1 93.25 63 VAL B C 1
ATOM 1596 O O . VAL B 1 63 ?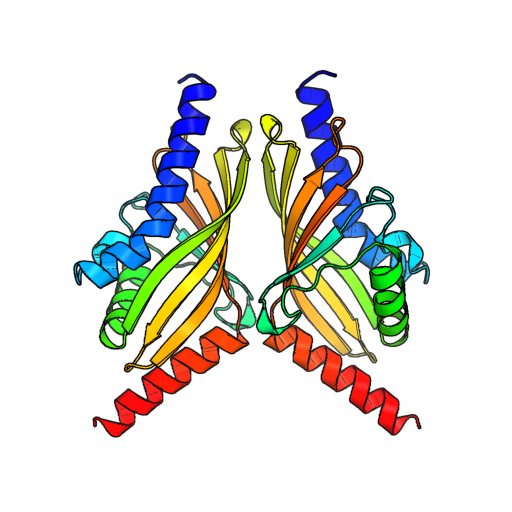 -9.07 -22 -2.424 1 93.25 63 VAL B O 1
ATOM 1599 N N . ILE B 1 64 ? -8.039 -20.719 -1.004 1 89.25 64 ILE B N 1
ATOM 1600 C CA . ILE B 1 64 ? -8.906 -19.562 -1.251 1 89.25 64 ILE B CA 1
ATOM 1601 C C . ILE B 1 64 ? -8.766 -19.125 -2.705 1 89.25 64 ILE B C 1
ATOM 1603 O O . ILE B 1 64 ? -9.766 -18.859 -3.375 1 89.25 64 ILE B O 1
ATOM 1607 N N . PHE B 1 65 ? -7.574 -19.062 -3.15 1 93.06 65 PHE B N 1
ATOM 1608 C CA . PHE B 1 65 ? -7.281 -18.625 -4.508 1 93.06 65 PHE B CA 1
ATOM 1609 C C . PHE B 1 65 ? -7.887 -19.578 -5.531 1 93.06 65 PHE B C 1
ATOM 1611 O O . PHE B 1 65 ? -8.406 -19.141 -6.562 1 93.06 65 PHE B O 1
ATOM 1618 N N . THR B 1 66 ? -7.805 -20.828 -5.234 1 94.06 66 THR B N 1
ATOM 1619 C CA . THR B 1 66 ? -8.367 -21.844 -6.117 1 94.06 66 THR B CA 1
ATOM 1620 C C . THR B 1 66 ? -9.859 -21.609 -6.32 1 94.06 66 THR B C 1
ATOM 1622 O O . THR B 1 66 ? -10.359 -21.688 -7.445 1 94.06 66 THR B O 1
ATOM 1625 N N . LYS B 1 67 ? -10.531 -21.375 -5.328 1 88.69 67 LYS B N 1
ATOM 1626 C CA . LYS B 1 67 ? -11.961 -21.094 -5.422 1 88.69 67 LYS B CA 1
ATOM 1627 C C . LYS B 1 67 ? -12.219 -19.859 -6.266 1 88.69 67 LYS B C 1
ATOM 1629 O O . LYS B 1 67 ? -13.125 -19.844 -7.102 1 88.69 67 LYS B O 1
ATOM 1634 N N . GLY B 1 68 ? -11.422 -18.812 -6.043 1 88.94 68 GLY B N 1
ATOM 1635 C CA . GLY B 1 68 ? -11.555 -17.594 -6.82 1 88.94 68 GLY B CA 1
ATOM 1636 C C . GLY B 1 68 ? -11.273 -17.797 -8.297 1 88.94 68 GLY B C 1
ATOM 1637 O O . GLY B 1 68 ? -11.93 -17.188 -9.148 1 88.94 68 GLY B O 1
ATOM 1638 N N . LEU B 1 69 ? -10.391 -18.641 -8.578 1 92.06 69 LEU B N 1
ATOM 1639 C CA . LEU B 1 69 ? -9.953 -18.891 -9.953 1 92.06 69 LEU B CA 1
ATOM 1640 C C . LEU B 1 69 ? -11.086 -19.484 -10.781 1 92.06 69 LEU B C 1
ATOM 1642 O O . LEU B 1 69 ? -11.125 -19.312 -12 1 92.06 69 LEU B O 1
ATOM 1646 N N . GLN B 1 70 ? -11.984 -20.141 -10.164 1 89.69 70 GLN B N 1
ATOM 1647 C CA . GLN B 1 70 ? -13.125 -20.734 -10.859 1 89.69 70 GLN B CA 1
ATOM 1648 C C . GLN B 1 70 ? -14.086 -19.656 -11.359 1 89.69 70 GLN B C 1
ATOM 1650 O O . GLN B 1 70 ? -14.781 -19.844 -12.359 1 89.69 70 GLN B O 1
ATOM 1655 N N . ALA B 1 71 ? -14.102 -18.609 -10.695 1 89.06 71 ALA B N 1
ATOM 1656 C CA . ALA B 1 71 ? -15.016 -17.516 -11.031 1 89.06 71 ALA B CA 1
ATOM 1657 C C . ALA B 1 71 ? -14.352 -16.531 -11.992 1 89.06 71 ALA B C 1
ATOM 1659 O O . ALA B 1 71 ? -15.039 -15.742 -12.656 1 89.06 71 ALA B O 1
ATOM 1660 N N . GLY B 1 72 ? -13.055 -16.516 -12.07 1 93.06 72 GLY B N 1
ATOM 1661 C CA . GLY B 1 72 ? -12.289 -15.57 -12.875 1 93.06 72 GLY B CA 1
ATOM 1662 C C . GLY B 1 72 ? -10.875 -15.375 -12.367 1 93.06 72 GLY B C 1
ATOM 1663 O O . GLY B 1 72 ? -10.227 -16.328 -11.922 1 93.06 72 GLY B O 1
ATOM 1664 N N . GLY B 1 73 ? -10.375 -14.18 -12.641 1 93.69 73 GLY B N 1
ATOM 1665 C CA . GLY B 1 73 ? -9.023 -13.906 -12.164 1 93.69 73 GLY B CA 1
ATOM 1666 C C . GLY B 1 73 ? -8.367 -12.734 -12.867 1 93.69 73 GLY B C 1
ATOM 1667 O O . GLY B 1 73 ? -9.031 -11.984 -13.578 1 93.69 73 GLY B O 1
ATOM 1668 N N . MET B 1 74 ? -7.051 -12.594 -12.555 1 96.31 74 MET B N 1
ATOM 1669 C CA . MET B 1 74 ? -6.238 -11.5 -13.086 1 96.31 74 MET B CA 1
ATOM 1670 C C . MET B 1 74 ? -5.738 -11.828 -14.492 1 96.31 74 MET B C 1
ATOM 1672 O O . MET B 1 74 ? -5.16 -12.891 -14.719 1 96.31 74 MET B O 1
ATOM 1676 N N . GLU B 1 75 ? -6 -10.867 -15.398 1 97.5 75 GLU B N 1
ATOM 1677 C CA . GLU B 1 75 ? -5.48 -11.023 -16.75 1 97.5 75 GLU B CA 1
ATOM 1678 C C . GLU B 1 75 ? -4.078 -10.438 -16.875 1 97.5 75 GLU B C 1
ATOM 1680 O O . GLU B 1 75 ? -3.258 -10.938 -17.656 1 97.5 75 GLU B O 1
ATOM 1685 N N . SER B 1 76 ? -3.945 -9.375 -16.141 1 97.5 76 SER B N 1
ATOM 1686 C CA . SER B 1 76 ? -2.654 -8.695 -16.109 1 97.5 76 SER B CA 1
ATOM 1687 C C . SER B 1 76 ? -2.512 -7.844 -14.852 1 97.5 76 SER B C 1
ATOM 1689 O O . SER B 1 76 ? -3.506 -7.508 -14.203 1 97.5 76 SER B O 1
ATOM 1691 N N . ALA B 1 77 ? -1.294 -7.637 -14.477 1 96.56 77 ALA B N 1
ATOM 1692 C CA . ALA B 1 77 ? -0.948 -6.691 -13.422 1 96.56 77 ALA B CA 1
ATOM 1693 C C . ALA B 1 77 ? 0.174 -5.758 -13.867 1 96.56 77 ALA B C 1
ATOM 1695 O O . ALA B 1 77 ? 1.283 -6.207 -14.164 1 96.56 77 ALA B O 1
ATOM 1696 N N . ASN B 1 78 ? -0.135 -4.527 -13.914 1 97.12 78 ASN B N 1
ATOM 1697 C CA . ASN B 1 78 ? 0.855 -3.531 -14.312 1 97.12 78 ASN B CA 1
ATOM 1698 C C . ASN B 1 78 ? 1.428 -2.795 -13.102 1 97.12 78 ASN B C 1
ATOM 1700 O O . ASN B 1 78 ? 0.706 -2.078 -12.406 1 97.12 78 ASN B O 1
ATOM 1704 N N . ILE B 1 79 ? 2.738 -2.957 -12.906 1 98.25 79 ILE B N 1
ATOM 1705 C CA . ILE B 1 79 ? 3.406 -2.305 -11.789 1 98.25 79 ILE B CA 1
ATOM 1706 C C . ILE B 1 79 ? 3.512 -0.804 -12.055 1 98.25 79 ILE B C 1
ATOM 1708 O O . ILE B 1 79 ? 3.957 -0.385 -13.125 1 98.25 79 ILE B O 1
ATOM 1712 N N . THR B 1 80 ? 3.113 0.024 -11.109 1 96.69 80 THR B N 1
ATOM 1713 C CA . THR B 1 80 ? 3.125 1.472 -11.289 1 96.69 80 THR B CA 1
ATOM 1714 C C . THR B 1 80 ? 4.168 2.119 -10.383 1 96.69 80 THR B C 1
ATOM 1716 O O . THR B 1 80 ? 4.559 3.27 -10.602 1 96.69 80 THR B O 1
ATOM 1719 N N . ASP B 1 81 ? 4.57 1.479 -9.344 1 97.88 81 ASP B N 1
ATOM 1720 C CA . ASP B 1 81 ? 5.613 1.949 -8.438 1 97.88 81 ASP B CA 1
ATOM 1721 C C . ASP B 1 81 ? 6.324 0.777 -7.766 1 97.88 81 ASP B C 1
ATOM 1723 O O . ASP B 1 81 ? 5.688 -0.214 -7.398 1 97.88 81 ASP B O 1
ATOM 1727 N N . LEU B 1 82 ? 7.633 0.835 -7.645 1 98.75 82 LEU B N 1
ATOM 1728 C CA . LEU B 1 82 ? 8.445 -0.201 -7.023 1 98.75 82 LEU B CA 1
ATOM 1729 C C . LEU B 1 82 ? 9.531 0.416 -6.141 1 98.75 82 LEU B C 1
ATOM 1731 O O . LEU B 1 82 ? 10.273 1.291 -6.586 1 98.75 82 LEU B O 1
ATOM 1735 N N . VAL B 1 83 ? 9.539 0.047 -4.875 1 98.88 83 VAL B N 1
ATOM 1736 C CA . VAL B 1 83 ? 10.516 0.461 -3.873 1 98.88 83 VAL B CA 1
ATOM 1737 C C . VAL B 1 83 ? 11.297 -0.754 -3.379 1 98.88 83 VAL B C 1
ATOM 1739 O O . VAL B 1 83 ? 10.703 -1.753 -2.963 1 98.88 83 VAL B O 1
ATOM 1742 N N . ILE B 1 84 ? 12.633 -0.673 -3.43 1 98.81 84 ILE B N 1
ATOM 1743 C CA . ILE B 1 84 ? 13.453 -1.812 -3.031 1 98.81 84 ILE B CA 1
ATOM 1744 C C . ILE B 1 84 ? 14.43 -1.384 -1.941 1 98.81 84 ILE B C 1
ATOM 1746 O O . ILE B 1 84 ? 15.273 -0.513 -2.164 1 98.81 84 ILE B O 1
ATOM 1750 N N . ASP B 1 85 ? 14.32 -1.983 -0.791 1 98.44 85 ASP B N 1
ATOM 1751 C CA . ASP B 1 85 ? 15.219 -1.802 0.347 1 98.44 85 ASP B CA 1
ATOM 1752 C C . ASP B 1 85 ? 16.203 -2.961 0.458 1 98.44 85 ASP B C 1
ATOM 1754 O O . ASP B 1 85 ? 15.922 -3.965 1.114 1 98.44 85 ASP B O 1
ATOM 1758 N N . VAL B 1 86 ? 17.344 -2.775 -0.09 1 96.94 86 VAL B N 1
ATOM 1759 C CA . VAL B 1 86 ? 18.312 -3.861 -0.19 1 96.94 86 VAL B CA 1
ATOM 1760 C C . VAL B 1 86 ? 18.812 -4.242 1.203 1 96.94 86 VAL B C 1
ATOM 1762 O O . VAL B 1 86 ? 18.891 -5.426 1.539 1 96.94 86 VAL B O 1
ATOM 1765 N N . ASP B 1 87 ? 19.047 -3.258 2.021 1 95.19 87 ASP B N 1
ATOM 1766 C CA . ASP B 1 87 ? 19.594 -3.504 3.35 1 95.19 87 ASP B CA 1
ATOM 1767 C C . ASP B 1 87 ? 18.625 -4.309 4.211 1 95.19 87 ASP B C 1
ATOM 1769 O O . ASP B 1 87 ? 19.031 -5.25 4.895 1 95.19 87 ASP B O 1
ATOM 1773 N N . ALA B 1 88 ? 17.406 -3.963 4.125 1 97.62 88 ALA B N 1
ATOM 1774 C CA . ALA B 1 88 ? 16.422 -4.633 4.969 1 97.62 88 ALA B CA 1
ATOM 1775 C C . ALA B 1 88 ? 15.828 -5.852 4.266 1 97.62 88 ALA B C 1
ATOM 1777 O O . ALA B 1 88 ? 15.039 -6.59 4.852 1 97.62 88 ALA B O 1
ATOM 1778 N N . ARG B 1 89 ? 16.109 -6.039 2.99 1 98.19 89 ARG B N 1
ATOM 1779 C CA . ARG B 1 89 ? 15.578 -7.117 2.162 1 98.19 89 ARG B CA 1
ATOM 1780 C C . ARG B 1 89 ? 14.055 -7.059 2.098 1 98.19 89 ARG B C 1
ATOM 1782 O O . ARG B 1 89 ? 13.375 -8.039 2.406 1 98.19 89 ARG B O 1
ATOM 1789 N N . LYS B 1 90 ? 13.609 -5.949 1.711 1 98.81 90 LYS B N 1
ATOM 1790 C CA . LYS B 1 90 ? 12.188 -5.688 1.544 1 98.81 90 LYS B CA 1
ATOM 1791 C C . LYS B 1 90 ? 11.906 -5.012 0.205 1 98.81 90 LYS B C 1
ATOM 1793 O O . LYS B 1 90 ? 12.797 -4.398 -0.387 1 98.81 90 LYS B O 1
ATOM 1798 N N . ALA B 1 91 ? 10.695 -5.129 -0.248 1 98.94 91 ALA B N 1
ATOM 1799 C CA . ALA B 1 91 ? 10.18 -4.355 -1.375 1 98.94 91 ALA B CA 1
ATOM 1800 C C . ALA B 1 91 ? 8.719 -3.963 -1.149 1 98.94 91 ALA B C 1
ATOM 1802 O O . ALA B 1 91 ? 8.008 -4.621 -0.388 1 98.94 91 ALA B O 1
ATOM 1803 N N . ALA B 1 92 ? 8.344 -2.93 -1.651 1 98.94 92 ALA B N 1
ATOM 1804 C CA . ALA B 1 92 ? 6.945 -2.508 -1.757 1 98.94 92 ALA B CA 1
ATOM 1805 C C . ALA B 1 92 ? 6.586 -2.16 -3.197 1 98.94 92 ALA B C 1
ATOM 1807 O O . ALA B 1 92 ? 7.395 -1.577 -3.924 1 98.94 92 ALA B O 1
ATOM 1808 N N . VAL B 1 93 ? 5.359 -2.496 -3.611 1 98.81 93 VAL B N 1
ATOM 1809 C CA . VAL B 1 93 ? 4.977 -2.338 -5.012 1 98.81 93 VAL B CA 1
ATOM 1810 C C . VAL B 1 93 ? 3.494 -1.98 -5.102 1 98.81 93 VAL B C 1
ATOM 1812 O O . VAL B 1 93 ? 2.674 -2.506 -4.348 1 98.81 93 VAL B O 1
ATOM 1815 N N . THR B 1 94 ? 3.148 -1.05 -5.918 1 97.69 94 THR B N 1
ATOM 1816 C CA . THR B 1 94 ? 1.773 -0.835 -6.355 1 97.69 94 THR B CA 1
ATOM 1817 C C . THR B 1 94 ? 1.571 -1.354 -7.777 1 97.69 94 THR B C 1
ATOM 1819 O O . THR B 1 94 ? 2.494 -1.315 -8.594 1 97.69 94 THR B O 1
ATOM 1822 N N . ALA B 1 95 ? 0.398 -1.846 -8.016 1 97.06 95 ALA B N 1
ATOM 1823 C CA . ALA B 1 95 ? 0.037 -2.311 -9.352 1 97.06 95 ALA B CA 1
ATOM 1824 C C . ALA B 1 95 ? -1.451 -2.107 -9.625 1 97.06 95 ALA B C 1
ATOM 1826 O O . ALA B 1 95 ? -2.254 -2.041 -8.688 1 97.06 95 ALA B O 1
ATOM 1827 N N . VAL B 1 96 ? -1.732 -1.955 -10.867 1 95.12 96 VAL B N 1
ATOM 1828 C CA . VAL B 1 96 ? -3.115 -2 -11.328 1 95.12 96 VAL B CA 1
ATOM 1829 C C . VAL B 1 96 ? -3.367 -3.305 -12.078 1 95.12 96 VAL B C 1
ATOM 1831 O O . VAL B 1 96 ? -2.629 -3.648 -13.008 1 95.12 96 VAL B O 1
ATOM 1834 N N . ALA B 1 97 ? -4.332 -4.027 -11.586 1 95.56 97 ALA B N 1
ATOM 1835 C CA . ALA B 1 97 ? -4.66 -5.316 -12.195 1 95.56 97 ALA B CA 1
ATOM 1836 C C . ALA B 1 97 ? -5.883 -5.199 -13.094 1 95.56 97 ALA B C 1
ATOM 1838 O O . ALA B 1 97 ? -6.855 -4.527 -12.75 1 95.56 97 ALA B O 1
ATOM 1839 N N . ASP B 1 98 ? -5.801 -5.77 -14.25 1 96 98 ASP B N 1
ATOM 1840 C CA . ASP B 1 98 ? -6.977 -6.047 -15.07 1 96 98 ASP B CA 1
ATOM 1841 C C . ASP B 1 98 ? -7.582 -7.406 -14.727 1 96 98 ASP B C 1
ATOM 1843 O O . ASP B 1 98 ? -6.898 -8.43 -14.797 1 96 98 ASP B O 1
ATOM 1847 N N . MET B 1 99 ? -8.812 -7.387 -14.312 1 94.69 99 MET B N 1
ATOM 1848 C CA . MET B 1 99 ? -9.484 -8.594 -13.836 1 94.69 99 MET B CA 1
ATOM 1849 C C . MET B 1 99 ? -10.664 -8.953 -14.734 1 94.69 99 MET B C 1
ATOM 1851 O O . MET B 1 99 ? -11.25 -8.078 -15.375 1 94.69 99 MET B O 1
ATOM 1855 N N . VAL B 1 100 ? -10.922 -10.211 -14.844 1 94.12 100 VAL B N 1
ATOM 1856 C CA . VAL B 1 100 ? -12.148 -10.719 -15.445 1 94.12 100 VAL B CA 1
ATOM 1857 C C . VAL B 1 100 ? -12.812 -11.727 -14.508 1 94.12 100 VAL B C 1
ATOM 1859 O O . VAL B 1 100 ? -12.211 -12.742 -14.156 1 94.12 100 VAL B O 1
ATOM 1862 N N . PHE B 1 101 ? -14.047 -11.422 -14.117 1 90.94 101 PHE B N 1
ATOM 1863 C CA . PHE B 1 101 ? -14.852 -12.312 -13.297 1 90.94 101 PHE B CA 1
ATOM 1864 C C . PHE B 1 101 ? -16.266 -12.445 -13.859 1 90.94 101 PHE B C 1
ATOM 1866 O O . PHE B 1 101 ? -16.922 -11.438 -14.133 1 90.94 101 PHE B O 1
ATOM 1873 N N . LEU B 1 102 ? -16.688 -13.688 -14.023 1 90.38 102 LEU B N 1
ATOM 1874 C CA . LEU B 1 102 ? -18.016 -13.984 -14.547 1 90.38 102 LEU B CA 1
ATOM 1875 C C . LEU B 1 102 ? -18.266 -13.227 -15.844 1 90.38 102 LEU B C 1
ATOM 1877 O O . LEU B 1 102 ? -19.359 -12.664 -16.047 1 90.38 102 LEU B O 1
ATOM 1881 N N . GLY B 1 103 ? -17.188 -13.078 -16.594 1 89.12 103 GLY B N 1
ATOM 1882 C CA . GLY B 1 103 ? -17.281 -12.477 -17.906 1 89.12 103 GLY B CA 1
ATOM 1883 C C . GLY B 1 103 ? -17.25 -10.961 -17.875 1 89.12 103 GLY B C 1
ATOM 1884 O O . GLY B 1 103 ? -17.297 -10.312 -18.922 1 89.12 103 GLY B O 1
ATOM 1885 N N . GLU B 1 104 ? -17.188 -10.375 -16.812 1 92.12 104 GLU B N 1
ATOM 1886 C CA . GLU B 1 104 ? -17.172 -8.922 -16.688 1 92.12 104 GLU B CA 1
ATOM 1887 C C . GLU B 1 104 ? -15.766 -8.406 -16.375 1 92.12 104 GLU B C 1
ATOM 1889 O O . GLU B 1 104 ? -15.062 -8.961 -15.539 1 92.12 104 GLU B O 1
ATOM 1894 N N . LYS B 1 105 ? -15.383 -7.379 -17.078 1 93.69 105 LYS B N 1
ATOM 1895 C CA . LYS B 1 105 ? -14.07 -6.77 -16.891 1 93.69 105 LYS B CA 1
ATOM 1896 C C . LYS B 1 105 ? -14.094 -5.727 -15.773 1 93.69 105 LYS B C 1
ATOM 1898 O O . LYS B 1 105 ? -15.086 -5.004 -15.617 1 93.69 105 LYS B O 1
ATOM 1903 N N . SER B 1 106 ? -13.016 -5.719 -15.008 1 90.88 106 SER B N 1
ATOM 1904 C CA . SER B 1 106 ? -12.82 -4.707 -13.969 1 90.88 106 SER B CA 1
ATOM 1905 C C . SER B 1 106 ? -11.336 -4.469 -13.703 1 90.88 106 SER B C 1
ATOM 1907 O O . SER B 1 106 ? -10.484 -5.215 -14.195 1 90.88 106 SER B O 1
ATOM 1909 N N . SER B 1 107 ? -11.094 -3.363 -13.031 1 92.25 107 SER B N 1
ATOM 1910 C CA . SER B 1 107 ? -9.734 -3.055 -12.617 1 92.25 107 SER B CA 1
ATOM 1911 C C . SER B 1 107 ? -9.648 -2.859 -11.109 1 92.25 107 SER B C 1
ATOM 1913 O O . SER B 1 107 ? -10.594 -2.375 -10.484 1 92.25 107 SER B O 1
ATOM 1915 N N . MET B 1 108 ? -8.508 -3.26 -10.609 1 92.25 108 MET B N 1
ATOM 1916 C CA . MET B 1 108 ? -8.328 -3.133 -9.172 1 92.25 108 MET B CA 1
ATOM 1917 C C . MET B 1 108 ? -6.887 -2.76 -8.836 1 92.25 108 MET B C 1
ATOM 1919 O O . MET B 1 108 ? -5.949 -3.311 -9.414 1 92.25 108 MET B O 1
ATOM 1923 N N . ASP B 1 109 ? -6.711 -1.823 -7.953 1 93.19 109 ASP B N 1
ATOM 1924 C CA . ASP B 1 109 ? -5.398 -1.41 -7.473 1 93.19 109 ASP B CA 1
ATOM 1925 C C . ASP B 1 109 ? -4.941 -2.281 -6.305 1 93.19 109 ASP B C 1
ATOM 1927 O O . ASP B 1 109 ? -5.738 -2.625 -5.43 1 93.19 109 ASP B O 1
ATOM 1931 N N . PHE B 1 110 ? -3.689 -2.607 -6.312 1 94.94 110 PHE B N 1
ATOM 1932 C CA . PHE B 1 110 ? -3.057 -3.371 -5.242 1 94.94 110 PHE B CA 1
ATOM 1933 C C . PHE B 1 110 ? -1.799 -2.666 -4.746 1 94.94 110 PHE B C 1
ATOM 1935 O O . PHE B 1 110 ? -1.157 -1.929 -5.496 1 94.94 110 PHE B O 1
ATOM 1942 N N . SER B 1 111 ? -1.53 -2.867 -3.557 1 96.56 111 SER B N 1
ATOM 1943 C CA . SER B 1 111 ? -0.171 -2.658 -3.066 1 96.56 111 SER B CA 1
ATOM 1944 C C . SER B 1 111 ? 0.293 -3.832 -2.209 1 96.56 111 SER B C 1
ATOM 1946 O O . SER B 1 111 ? -0.506 -4.438 -1.493 1 96.56 111 SER B O 1
ATOM 1948 N N . TRP B 1 112 ? 1.554 -4.191 -2.311 1 97.94 112 TRP B N 1
ATOM 1949 C CA . TRP B 1 112 ? 2.172 -5.254 -1.522 1 97.94 112 TRP B CA 1
ATOM 1950 C C . TRP B 1 112 ? 3.42 -4.742 -0.809 1 97.94 112 TRP B C 1
ATOM 1952 O O . TRP B 1 112 ? 4.199 -3.975 -1.379 1 97.94 112 TRP B O 1
ATOM 1962 N N . PHE B 1 113 ? 3.6 -5.16 0.379 1 98.75 113 PHE B N 1
ATOM 1963 C CA . PHE B 1 113 ? 4.855 -5.082 1.113 1 98.75 113 PHE B CA 1
ATOM 1964 C C . PHE B 1 113 ? 5.441 -6.473 1.331 1 98.75 113 PHE B C 1
ATOM 1966 O O . PHE B 1 113 ? 4.809 -7.328 1.952 1 98.75 113 PHE B O 1
ATOM 1973 N N . LEU B 1 114 ? 6.633 -6.68 0.799 1 98.88 114 LEU B N 1
ATOM 1974 C CA . LEU B 1 114 ? 7.238 -8 0.708 1 98.88 114 LEU B CA 1
ATOM 1975 C C . LEU B 1 114 ? 8.547 -8.055 1.485 1 98.88 114 LEU B C 1
ATOM 1977 O O . LEU B 1 114 ? 9.375 -7.148 1.378 1 98.88 114 LEU B O 1
ATOM 1981 N N . HIS B 1 115 ? 8.695 -9.086 2.266 1 98.88 115 HIS B N 1
ATOM 1982 C CA . HIS B 1 115 ? 9.945 -9.383 2.961 1 98.88 115 HIS B CA 1
ATOM 1983 C C . HIS B 1 115 ? 10.633 -10.609 2.367 1 98.88 115 HIS B C 1
ATOM 1985 O O . HIS B 1 115 ? 9.969 -11.586 2.012 1 98.88 115 HIS B O 1
ATOM 1991 N N . PHE B 1 116 ? 11.977 -10.578 2.33 1 98.81 116 PHE B N 1
ATOM 1992 C CA . PHE B 1 116 ? 12.672 -11.609 1.578 1 98.81 116 PHE B CA 1
ATOM 1993 C C . PHE B 1 116 ? 13.672 -12.344 2.467 1 98.81 116 PHE B C 1
ATOM 1995 O O . PHE B 1 116 ? 14.07 -11.836 3.516 1 98.81 116 PHE B O 1
ATOM 2002 N N . ASN B 1 117 ? 13.969 -13.578 2.002 1 98.12 117 ASN B N 1
ATOM 2003 C CA . ASN B 1 117 ? 15.109 -14.273 2.588 1 98.12 117 ASN B CA 1
ATOM 2004 C C . ASN B 1 117 ? 16.422 -13.562 2.277 1 98.12 117 ASN B C 1
ATOM 2006 O O . ASN B 1 117 ? 16.438 -12.547 1.584 1 98.12 117 ASN B O 1
ATOM 2010 N N . GLU B 1 118 ? 17.484 -14.008 2.736 1 96.62 118 GLU B N 1
ATOM 2011 C CA . GLU B 1 118 ? 18.781 -13.336 2.688 1 96.62 118 GLU B CA 1
ATOM 2012 C C . GLU B 1 118 ? 19.203 -13.055 1.247 1 96.62 118 GLU B C 1
ATOM 2014 O O . GLU B 1 118 ? 19.75 -11.992 0.955 1 96.62 118 GLU B O 1
ATOM 2019 N N . GLU B 1 119 ? 18.906 -13.938 0.347 1 96.5 119 GLU B N 1
ATOM 2020 C CA . GLU B 1 119 ? 19.359 -13.844 -1.033 1 96.5 119 GLU B CA 1
ATOM 2021 C C . GLU B 1 119 ? 18.406 -13.023 -1.887 1 96.5 119 GLU B C 1
ATOM 2023 O O . GLU B 1 119 ? 18.703 -12.695 -3.035 1 96.5 119 GLU B O 1
ATOM 2028 N N . GLY B 1 120 ? 17.25 -12.68 -1.378 1 98.25 120 GLY B N 1
ATOM 2029 C CA . GLY B 1 120 ? 16.25 -11.938 -2.141 1 98.25 120 GLY B CA 1
ATOM 2030 C C . GLY B 1 120 ? 15.531 -12.789 -3.17 1 98.25 120 GLY B C 1
ATOM 2031 O O . GLY B 1 120 ? 14.883 -12.266 -4.078 1 98.25 120 GLY B O 1
ATOM 2032 N N . THR B 1 121 ? 15.602 -14.148 -3.012 1 98.38 121 THR B N 1
ATOM 2033 C CA . THR B 1 121 ? 15.094 -15.023 -4.062 1 98.38 121 THR B CA 1
ATOM 2034 C C . THR B 1 121 ? 13.742 -15.617 -3.662 1 98.38 121 THR B C 1
ATOM 2036 O O . THR B 1 121 ? 13.039 -16.188 -4.496 1 98.38 121 THR B O 1
ATOM 2039 N N . LYS B 1 122 ? 13.367 -15.477 -2.369 1 98.81 122 LYS B N 1
ATOM 2040 C CA . LYS B 1 122 ? 12.07 -15.938 -1.871 1 98.81 122 LYS B CA 1
ATOM 2041 C C . LYS B 1 122 ? 11.445 -14.906 -0.93 1 98.81 122 LYS B C 1
ATOM 2043 O O . LYS B 1 122 ? 12.148 -14.273 -0.139 1 98.81 122 LYS B O 1
ATOM 2048 N N . ILE B 1 123 ? 10.148 -14.859 -1.001 1 98.88 123 ILE B N 1
ATOM 2049 C CA . ILE B 1 123 ? 9.383 -14.008 -0.094 1 98.88 123 ILE B CA 1
ATOM 2050 C C . ILE B 1 123 ? 9.031 -14.789 1.17 1 98.88 123 ILE B C 1
ATOM 2052 O O . ILE B 1 123 ? 8.531 -15.914 1.093 1 98.88 123 ILE B O 1
ATOM 2056 N N . VAL B 1 124 ? 9.227 -14.164 2.311 1 98.69 124 VAL B N 1
ATOM 2057 C CA . VAL B 1 124 ? 8.984 -14.883 3.557 1 98.69 124 VAL B CA 1
ATOM 2058 C C . VAL B 1 124 ? 7.812 -14.25 4.301 1 98.69 124 VAL B C 1
ATOM 2060 O O . VAL B 1 124 ? 7.27 -14.836 5.234 1 98.69 124 VAL B O 1
ATOM 2063 N N . LYS B 1 125 ? 7.363 -13.078 3.953 1 98.19 125 LYS B N 1
ATOM 2064 C CA . LYS B 1 125 ? 6.223 -12.383 4.531 1 98.19 125 LYS B CA 1
ATOM 2065 C C . LYS B 1 125 ? 5.578 -11.438 3.514 1 98.19 125 LYS B C 1
ATOM 2067 O O . LYS B 1 125 ? 6.277 -10.742 2.781 1 98.19 125 LYS B O 1
ATOM 2072 N N . ILE B 1 126 ? 4.254 -11.438 3.477 1 97.88 126 ILE B N 1
ATOM 2073 C CA . ILE B 1 126 ? 3.49 -10.602 2.559 1 97.88 126 ILE B CA 1
ATOM 2074 C C . ILE B 1 126 ? 2.445 -9.805 3.334 1 97.88 126 ILE B C 1
ATOM 2076 O O . ILE B 1 126 ? 1.706 -10.359 4.148 1 97.88 126 ILE B O 1
ATOM 2080 N N . VAL B 1 127 ? 2.426 -8.547 3.133 1 96.06 127 VAL B N 1
ATOM 2081 C CA . VAL B 1 127 ? 1.294 -7.699 3.49 1 96.06 127 VAL B CA 1
ATOM 2082 C C . VAL B 1 127 ? 0.644 -7.145 2.227 1 96.06 127 VAL B C 1
ATOM 2084 O O . VAL B 1 127 ? 1.292 -6.445 1.444 1 96.06 127 VAL B O 1
ATOM 2087 N N . GLU B 1 128 ? -0.585 -7.453 2.021 1 95 128 GLU B N 1
ATOM 2088 C CA . GLU B 1 128 ? -1.321 -7.047 0.829 1 95 128 GLU B CA 1
ATOM 2089 C C . GLU B 1 128 ? -2.434 -6.062 1.175 1 95 128 GLU B C 1
ATOM 2091 O O . GLU B 1 128 ? -3.299 -6.359 2 1 95 128 GLU B O 1
ATOM 2096 N N . PHE B 1 129 ? -2.383 -4.938 0.569 1 94.19 129 PHE B N 1
ATOM 2097 C CA . PHE B 1 129 ? -3.441 -3.945 0.702 1 94.19 129 PHE B CA 1
ATOM 2098 C C . PHE B 1 129 ? -4.344 -3.949 -0.526 1 94.19 129 PHE B C 1
ATOM 2100 O O . PHE B 1 129 ? -3.883 -3.715 -1.644 1 94.19 129 PHE B O 1
ATOM 2107 N N . VAL B 1 130 ? -5.582 -4.215 -0.301 1 91.19 130 VAL B N 1
ATOM 2108 C CA . VAL B 1 130 ? -6.582 -4.203 -1.362 1 91.19 130 VAL B CA 1
ATOM 2109 C C . VAL B 1 130 ? -7.719 -3.25 -0.993 1 91.19 130 VAL B C 1
ATOM 2111 O O . VAL B 1 130 ? -8 -3.043 0.189 1 91.19 130 VAL B O 1
ATOM 2114 N N . ASP B 1 131 ? -8.336 -2.701 -1.993 1 89.19 131 ASP B N 1
ATOM 2115 C CA . ASP B 1 131 ? -9.484 -1.833 -1.753 1 89.19 131 ASP B CA 1
ATOM 2116 C C . ASP B 1 131 ? -10.711 -2.646 -1.358 1 89.19 131 ASP B C 1
ATOM 2118 O O . ASP B 1 131 ? -11.172 -3.494 -2.125 1 89.19 131 ASP B O 1
ATOM 2122 N N . SER B 1 132 ? -11.258 -2.346 -0.269 1 86.75 132 SER B N 1
ATOM 2123 C CA . SER B 1 132 ? -12.328 -3.176 0.279 1 86.75 132 SER B CA 1
ATOM 2124 C C . SER B 1 132 ? -13.609 -3.041 -0.539 1 86.75 132 SER B C 1
ATOM 2126 O O . SER B 1 132 ? -14.367 -4.004 -0.678 1 86.75 132 SER B O 1
ATOM 2128 N N . LEU B 1 133 ? -13.93 -1.854 -1.001 1 84.75 133 LEU B N 1
ATOM 2129 C CA . LEU B 1 133 ? -15.156 -1.664 -1.768 1 84.75 133 LEU B CA 1
ATOM 2130 C C . LEU B 1 133 ? -15.133 -2.502 -3.041 1 84.75 133 LEU B C 1
ATOM 2132 O O . LEU B 1 133 ? -16.094 -3.236 -3.32 1 84.75 133 LEU B O 1
ATOM 2136 N N . THR B 1 134 ? -14.078 -2.377 -3.744 1 84 134 THR B N 1
ATOM 2137 C CA . THR B 1 134 ? -13.953 -3.137 -4.98 1 84 134 THR B CA 1
ATOM 2138 C C . THR B 1 134 ? -13.891 -4.633 -4.691 1 84 134 THR B C 1
ATOM 2140 O O . THR B 1 134 ? -14.539 -5.43 -5.375 1 84 134 THR B O 1
ATOM 2143 N N . PHE B 1 135 ? -13.188 -5.039 -3.715 1 84.62 135 PHE B N 1
ATOM 2144 C CA . PHE B 1 135 ? -13.016 -6.441 -3.357 1 84.62 135 PHE B CA 1
ATOM 2145 C C . PHE B 1 135 ? -14.336 -7.055 -2.912 1 84.62 135 PHE B C 1
ATOM 2147 O O . PHE B 1 135 ? -14.695 -8.148 -3.35 1 84.62 135 PHE B O 1
ATOM 2154 N N . THR B 1 136 ? -15.023 -6.375 -2.061 1 83.5 136 THR B N 1
ATOM 2155 C CA . THR B 1 136 ? -16.312 -6.852 -1.573 1 83.5 136 THR B CA 1
ATOM 2156 C C . THR B 1 136 ? -17.312 -6.961 -2.717 1 83.5 136 THR B C 1
ATOM 2158 O O . THR B 1 136 ? -18.094 -7.914 -2.777 1 83.5 136 THR B O 1
ATOM 2161 N N . GLY B 1 137 ? -17.328 -5.992 -3.543 1 82.5 137 GLY B N 1
ATOM 2162 C CA . GLY B 1 137 ? -18.188 -6.07 -4.715 1 82.5 137 GLY B CA 1
ATOM 2163 C C . GLY B 1 137 ? -17.922 -7.297 -5.566 1 82.5 137 GLY B C 1
ATOM 2164 O O . GLY B 1 137 ? -18.859 -7.961 -6.016 1 82.5 137 GLY B O 1
ATOM 2165 N N . LEU B 1 138 ? -16.719 -7.625 -5.781 1 82.31 138 LEU B N 1
ATOM 2166 C CA . LEU B 1 138 ? -16.328 -8.805 -6.551 1 82.31 138 LEU B CA 1
ATOM 2167 C C . LEU B 1 138 ? -16.781 -10.078 -5.852 1 82.31 138 LEU B C 1
ATOM 2169 O O . LEU B 1 138 ? -17.297 -11 -6.492 1 82.31 138 LEU B O 1
ATOM 2173 N N . GLN B 1 139 ? -16.547 -10.141 -4.566 1 82.19 139 GLN B N 1
ATOM 2174 C CA . GLN B 1 139 ? -16.938 -11.312 -3.795 1 82.19 139 GLN B CA 1
ATOM 2175 C C . GLN B 1 139 ? -18.453 -11.531 -3.867 1 82.19 139 GLN B C 1
ATOM 2177 O O . GLN B 1 139 ? -18.922 -12.672 -3.949 1 82.19 139 GLN B O 1
ATOM 2182 N N . GLN B 1 140 ? -19.141 -10.445 -3.707 1 83.19 140 GLN B N 1
ATOM 2183 C CA . GLN B 1 140 ? -20.609 -10.531 -3.764 1 83.19 140 GLN B CA 1
ATOM 2184 C C . GLN B 1 140 ? -21.078 -11.039 -5.121 1 83.19 140 GLN B C 1
ATOM 2186 O O . GLN B 1 140 ? -21.984 -11.867 -5.199 1 83.19 140 GLN B O 1
ATOM 2191 N N . LYS B 1 141 ? -20.484 -10.57 -6.113 1 81.56 141 LYS B N 1
ATOM 2192 C CA . LYS B 1 141 ? -20.828 -11.016 -7.457 1 81.56 141 LYS B CA 1
ATOM 2193 C C . LYS B 1 141 ? -20.547 -12.5 -7.641 1 81.56 141 LYS B C 1
ATOM 2195 O O . LYS B 1 141 ? -21.344 -13.227 -8.227 1 81.56 141 LYS B O 1
ATOM 2200 N N . MET B 1 142 ? -19.484 -12.914 -7.152 1 80.75 142 MET B N 1
ATOM 2201 C CA . MET B 1 142 ? -19.094 -14.312 -7.262 1 80.75 142 MET B CA 1
ATOM 2202 C C . MET B 1 142 ? -20.031 -15.203 -6.457 1 80.75 142 MET B C 1
ATOM 2204 O O . MET B 1 142 ? -20.391 -16.297 -6.91 1 80.75 142 MET B O 1
ATOM 2208 N N . ALA B 1 143 ? -20.406 -14.766 -5.328 1 80.44 143 ALA B N 1
ATOM 2209 C CA . ALA B 1 143 ? -21.312 -15.523 -4.469 1 80.44 143 ALA B CA 1
ATOM 2210 C C . ALA B 1 143 ? -22.719 -15.609 -5.07 1 80.44 143 ALA B C 1
ATOM 2212 O O . ALA B 1 143 ? -23.375 -16.641 -4.957 1 80.44 143 ALA B O 1
ATOM 2213 N N . GLY B 1 144 ? -23.062 -14.461 -5.48 1 74.94 144 GLY B N 1
ATOM 2214 C CA . GLY B 1 144 ? -24.375 -14.445 -6.105 1 74.94 144 GLY B CA 1
ATOM 2215 C C . GLY B 1 144 ? -24.469 -15.352 -7.32 1 74.94 144 GLY B C 1
ATOM 2216 O O . GLY B 1 144 ? -25.5 -15.992 -7.547 1 74.94 144 GLY B O 1
ATOM 2217 N N . ALA B 1 145 ? -23.5 -15.453 -8.062 1 71.62 145 ALA B N 1
ATOM 2218 C CA . ALA B 1 145 ? -23.469 -16.312 -9.242 1 71.62 145 ALA B CA 1
ATOM 2219 C C . ALA B 1 145 ? -23.469 -17.781 -8.844 1 71.62 145 ALA B C 1
ATOM 2221 O O . ALA B 1 145 ? -24.047 -18.625 -9.539 1 71.62 145 ALA B O 1
ATOM 2222 N N . SER B 1 146 ? -22.781 -17.969 -7.781 1 66.19 146 SER B N 1
ATOM 2223 C CA . SER B 1 146 ? -22.766 -19.344 -7.305 1 66.19 146 SER B CA 1
ATOM 2224 C C . SER B 1 146 ? -24.141 -19.781 -6.855 1 66.19 146 SER B C 1
ATOM 2226 O O . SER B 1 146 ? -24.469 -20.984 -6.91 1 66.19 146 SER B O 1
ATOM 2228 N N . LYS B 1 147 ? -24.953 -18.844 -6.34 1 68.62 147 LYS B N 1
ATOM 2229 C CA . LYS B 1 147 ? -26.297 -19.172 -5.895 1 68.62 147 LYS B CA 1
ATOM 2230 C C . LYS B 1 147 ? -27.234 -19.406 -7.082 1 68.62 147 LYS B C 1
ATOM 2232 O O . LYS B 1 147 ? -28.172 -20.203 -6.996 1 68.62 147 LYS B O 1
ATOM 2237 N N . GLN B 1 148 ? -26.969 -18.609 -8.023 1 57.03 148 GLN B N 1
ATOM 2238 C CA . GLN B 1 148 ? -27.859 -18.766 -9.172 1 57.03 148 GLN B CA 1
ATOM 2239 C C . GLN B 1 148 ? -27.547 -20.062 -9.93 1 57.03 148 GLN B C 1
ATOM 2241 O O . GLN B 1 148 ? -28.422 -20.609 -10.609 1 57.03 148 GLN B O 1
ATOM 2246 N N . GLY B 1 149 ? -26.312 -20.406 -9.945 1 47.47 149 GLY B N 1
ATOM 2247 C CA . GLY B 1 149 ? -26 -21.641 -10.641 1 47.47 149 GLY B CA 1
ATOM 2248 C C . GLY B 1 149 ? -26.422 -22.875 -9.875 1 47.47 149 GLY B C 1
ATOM 2249 O O . GLY B 1 149 ? -26.297 -24 -10.383 1 47.47 149 GLY B O 1
ATOM 2250 N N . GLU B 1 150 ? -26.734 -22.672 -8.594 1 45.78 150 GLU B N 1
ATOM 2251 C CA . GLU B 1 150 ? -27.359 -23.797 -7.902 1 45.78 150 GLU B CA 1
ATOM 2252 C C . GLU B 1 150 ? -28.859 -23.828 -8.125 1 45.78 150 GLU B C 1
ATOM 2254 O O . GLU B 1 150 ? -29.484 -22.781 -8.297 1 45.78 150 GLU B O 1
#

pLDDT: mean 90.86, std 11.94, range [45.53, 98.94]

Sequence (300 aa):
MSSINTKQNIEATTKGYVSSFADAKAENNPQLVNRNTSPECLRSMLPSILGGGGTMNNEAYEVIFTKGLQAGGMESANITDLVIDVDARKAAVTAVADMVFLGEKSSMDFSWFLHFNEEGTKIVKIVEFVDSLTFTGLQQKMAGASKQGEMSSINTKQNIEATTKGYVSSFADAKAENNPQLVNRNTSPECLRSMLPSILGGGGTMNNEAYEVIFTKGLQAGGMESANITDLVIDVDARKAAVTAVADMVFLGEKSSMDFSWFLHFNEEGTKIVKIVEFVDSLTFTGLQQKMAGASKQGE